Protein AF-0000000068982372 (afdb_homodimer)

Sequence (204 aa):
MATYFITRHIGALDWAGANGVHFDVHLPHLLDFDELRSGDVIIGTLPINIISQINDLGVRYIHLSLTIPPHLRGVELTAEQLDECQAALEEFHVKKLAKIINMATYFITRHIGALDWAGANGVHFDVHLPHLLDFDELRSGDVIIGTLPINIISQINDLGVRYIHLSLTIPPHLRGVELTAEQLDECQAALEEFHVKKLAKIIN

pLDDT: mean 92.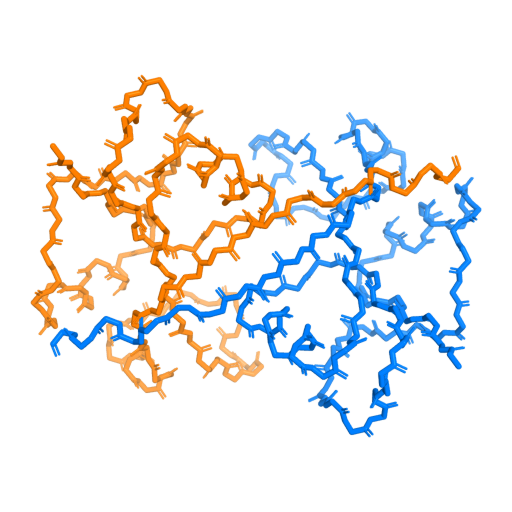23, std 9.59, range [39.78, 97.88]

Radius of gyration: 17.24 Å; Cα contacts (8 Å, |Δi|>4): 397; chains: 2; bounding box: 37×45×38 Å

Foldseek 3Di:
DFEEEAALAPQVVVLCVVVVNDGDYYHPDDPDCVPPAAPYEYEEDDDLVVLQVSVVRNYWYKYFDFQDDPVCPPHRDHSVVRVVRVTDIDTDHHHDDDPPDD/DFEEEAALAPQVVVLCVVVVNDGDYYHPDDPDCVPPAAPYEYEEDDDLVVLQVSVVRNYWYKYFDFQDDPVCPPHRDHSVVRVVRVTDIDTDHHHDDDPPDD

InterPro domains:
  IPR013443 CRISPR-associated protein Csx16 [PF09652] (4-95)
  IPR013443 CRISPR-associated protein Csx16 [TIGR02620] (4-96)

Organism: NCBI:txid743974

Solvent-accessible surface area (backbone atoms only — not comparable to full-atom values): 11462 Å² total; per-residue (Å²): 122,51,33,34,36,40,50,73,49,66,22,58,53,50,33,31,61,76,65,68,58,81,64,76,43,80,35,60,63,84,86,72,65,83,86,64,46,61,64,18,36,39,34,30,81,75,59,66,74,57,46,22,54,41,37,72,54,44,26,45,42,30,33,62,40,64,60,71,54,80,90,54,62,96,52,90,50,47,36,67,50,36,54,74,20,56,55,42,56,36,27,46,47,43,42,75,43,71,69,57,75,122,121,52,33,36,36,39,50,74,50,65,23,57,54,50,33,31,60,76,66,68,57,82,61,76,42,78,36,60,62,84,86,71,64,84,87,63,46,60,63,17,35,38,34,29,81,73,58,66,73,56,47,22,53,41,36,75,54,44,26,46,43,30,34,63,42,65,60,71,54,80,92,55,63,97,54,91,52,47,37,67,51,36,54,74,20,57,53,42,55,37,26,46,48,42,43,75,44,73,70,58,76,122

Structure (mmCIF, N/CA/C/O backbone):
data_AF-0000000068982372-model_v1
#
loop_
_entity.id
_entity.type
_entity.pdbx_description
1 polymer 'Putative CRISPR-associated VVA1548 family protein'
#
loop_
_atom_site.group_PDB
_atom_site.id
_atom_site.type_symbol
_atom_site.label_atom_id
_atom_site.label_alt_id
_atom_site.label_comp_id
_atom_site.label_asym_id
_atom_site.label_entity_id
_atom_site.label_seq_id
_atom_site.pdbx_PDB_ins_code
_atom_site.Cartn_x
_atom_site.Cartn_y
_atom_site.Cartn_z
_atom_site.occupancy
_atom_site.B_iso_or_equiv
_atom_site.auth_seq_id
_atom_site.auth_comp_id
_atom_site.auth_asym_id
_atom_site.auth_atom_id
_atom_site.pdbx_PDB_model_num
ATOM 1 N N . MET A 1 1 ? -2.426 -16.906 -18.922 1 92.25 1 MET A N 1
ATOM 2 C CA . MET A 1 1 ? -2.895 -16.125 -17.766 1 92.25 1 MET A CA 1
ATOM 3 C C . MET A 1 1 ? -2.711 -16.906 -16.469 1 92.25 1 MET A C 1
ATOM 5 O O . MET A 1 1 ? -3.094 -18.062 -16.391 1 92.25 1 MET A O 1
ATOM 9 N N . ALA A 1 2 ? -1.891 -16.391 -15.578 1 97.38 2 ALA A N 1
ATOM 10 C CA . ALA A 1 2 ? -1.613 -17.047 -14.305 1 97.38 2 ALA A CA 1
ATOM 11 C C . ALA A 1 2 ? -2.033 -16.156 -13.133 1 97.38 2 ALA A C 1
ATOM 13 O O . ALA A 1 2 ? -2.025 -14.93 -13.242 1 97.38 2 ALA A O 1
ATOM 14 N N . THR A 1 3 ? -2.49 -16.859 -12.086 1 97.75 3 THR A N 1
ATOM 15 C CA . THR A 1 3 ? -2.781 -16.172 -10.828 1 97.75 3 THR A CA 1
ATOM 16 C C . THR A 1 3 ? -1.715 -16.469 -9.781 1 97.75 3 THR A C 1
ATOM 18 O O . THR A 1 3 ? -1.447 -17.641 -9.484 1 97.75 3 THR A O 1
ATOM 21 N N . TYR A 1 4 ? -1.102 -15.477 -9.312 1 97.62 4 TYR A N 1
ATOM 22 C CA . TYR A 1 4 ? -0.092 -15.578 -8.258 1 97.62 4 TYR A CA 1
ATOM 23 C C . TYR A 1 4 ? -0.661 -15.148 -6.914 1 97.62 4 TYR A C 1
ATOM 25 O O . TYR A 1 4 ? -1.397 -14.164 -6.824 1 97.62 4 TYR A O 1
ATOM 33 N N . PHE A 1 5 ? -0.363 -15.945 -5.918 1 97.75 5 PHE A N 1
ATOM 34 C CA . PHE A 1 5 ? -0.647 -15.531 -4.547 1 97.75 5 PHE A CA 1
ATOM 35 C C . PHE A 1 5 ? 0.642 -15.211 -3.799 1 97.75 5 PHE A C 1
ATOM 37 O O . PHE A 1 5 ? 1.425 -16.109 -3.492 1 97.75 5 PHE A O 1
ATOM 44 N N . ILE A 1 6 ? 0.807 -13.93 -3.482 1 96.94 6 ILE A N 1
ATOM 45 C CA . ILE A 1 6 ? 2.035 -13.469 -2.848 1 96.94 6 ILE A CA 1
ATOM 46 C C . ILE A 1 6 ? 1.783 -13.203 -1.364 1 96.94 6 ILE A C 1
ATOM 48 O O . ILE A 1 6 ? 1.144 -12.219 -1.002 1 96.94 6 ILE A O 1
ATOM 52 N N . THR A 1 7 ? 2.273 -14.07 -0.534 1 95.81 7 THR A N 1
ATOM 53 C CA . THR A 1 7 ? 2.146 -13.891 0.907 1 95.81 7 THR A CA 1
ATOM 54 C C . THR A 1 7 ? 3.182 -14.727 1.652 1 95.81 7 THR A C 1
ATOM 56 O O . THR A 1 7 ? 3.492 -15.844 1.244 1 95.81 7 THR A O 1
ATOM 59 N N . ARG A 1 8 ? 3.746 -14.133 2.666 1 92.88 8 ARG A N 1
ATOM 60 C CA . ARG A 1 8 ? 4.629 -14.906 3.535 1 92.88 8 ARG A CA 1
ATOM 61 C C . ARG A 1 8 ? 3.877 -15.43 4.75 1 92.88 8 ARG A C 1
ATOM 63 O O . ARG A 1 8 ? 4.449 -16.141 5.578 1 92.88 8 ARG A O 1
ATOM 70 N N . HIS A 1 9 ? 2.584 -15.039 4.906 1 93.69 9 HIS A N 1
ATOM 71 C CA . HIS A 1 9 ? 1.799 -15.383 6.09 1 93.69 9 HIS A CA 1
ATOM 72 C C . HIS A 1 9 ? 1.025 -16.672 5.883 1 93.69 9 HIS A C 1
ATOM 74 O O . HIS A 1 9 ? 0.167 -16.766 5.004 1 93.69 9 HIS A O 1
ATOM 80 N N . ILE A 1 10 ? 1.254 -17.578 6.777 1 95.06 10 ILE A N 1
ATOM 81 C CA . ILE A 1 10 ? 0.604 -18.875 6.684 1 95.06 10 ILE A CA 1
ATOM 82 C C . ILE A 1 10 ? -0.903 -18.719 6.867 1 95.06 10 ILE A C 1
ATOM 84 O O . ILE A 1 10 ? -1.691 -19.422 6.23 1 95.06 10 ILE A O 1
ATOM 88 N N . GLY A 1 11 ? -1.318 -17.781 7.699 1 96.25 11 GLY A N 1
ATOM 89 C CA . GLY A 1 11 ? -2.734 -17.516 7.895 1 96.25 11 GLY A CA 1
ATOM 90 C C . GLY A 1 11 ? -3.447 -17.094 6.617 1 96.25 11 GLY A C 1
ATOM 91 O O . GLY A 1 11 ? -4.586 -17.5 6.383 1 96.25 11 GLY A O 1
ATOM 92 N N . ALA A 1 12 ? -2.801 -16.391 5.816 1 96.5 12 ALA A N 1
ATOM 93 C CA . ALA A 1 12 ? -3.377 -15.977 4.543 1 96.5 12 ALA A CA 1
ATOM 94 C C . ALA A 1 12 ? -3.543 -17.156 3.598 1 96.5 12 ALA A C 1
ATOM 96 O O . ALA A 1 12 ? -4.551 -17.266 2.895 1 96.5 12 ALA A O 1
ATOM 97 N N . LEU A 1 13 ? -2.586 -18.078 3.586 1 97.25 13 LEU A N 1
ATOM 98 C CA . LEU A 1 13 ? -2.678 -19.266 2.76 1 97.25 13 LEU A CA 1
ATOM 99 C C . LEU A 1 13 ? -3.824 -20.172 3.221 1 97.25 13 LEU A C 1
ATOM 101 O O . LEU A 1 13 ? -4.617 -20.641 2.402 1 97.25 13 LEU A O 1
ATOM 105 N N . ASP A 1 14 ? -3.852 -20.312 4.5 1 97.44 14 ASP A N 1
ATOM 106 C CA . ASP A 1 14 ? -4.926 -21.109 5.074 1 97.44 14 ASP A CA 1
ATOM 107 C C . ASP A 1 14 ? -6.293 -20.5 4.77 1 97.44 14 ASP A C 1
ATOM 109 O O . ASP A 1 14 ? -7.23 -21.219 4.41 1 97.44 14 ASP A O 1
ATOM 113 N N . TRP A 1 15 ? -6.391 -19.219 4.93 1 97.56 15 TRP A N 1
ATOM 114 C CA . TRP A 1 15 ? -7.629 -18.5 4.645 1 97.56 15 TRP A CA 1
ATOM 115 C C . TRP A 1 15 ? -8.039 -18.672 3.186 1 97.56 15 TRP A C 1
ATOM 117 O O . TRP A 1 15 ? -9.211 -18.922 2.889 1 97.56 15 TRP A O 1
ATOM 127 N N . ALA A 1 16 ? -7.117 -18.547 2.295 1 96.88 16 ALA A N 1
ATOM 128 C CA . ALA A 1 16 ? -7.387 -18.719 0.87 1 96.88 16 ALA A CA 1
ATOM 129 C C . ALA A 1 16 ? -7.949 -20.109 0.581 1 96.88 16 ALA A C 1
ATOM 131 O O . ALA A 1 16 ? -8.914 -20.25 -0.171 1 96.88 16 ALA A O 1
ATOM 132 N N . GLY A 1 17 ? -7.285 -21.109 1.182 1 96.12 17 GLY A N 1
ATOM 133 C CA . GLY A 1 17 ? -7.785 -22.453 1.022 1 96.12 17 GLY A CA 1
ATOM 134 C C . GLY A 1 17 ? -9.203 -22.641 1.532 1 96.12 17 GLY A C 1
ATOM 135 O O . GLY A 1 17 ? -10.055 -23.203 0.839 1 96.12 17 GLY A O 1
ATOM 136 N N . ALA A 1 18 ? -9.461 -22.094 2.645 1 95.62 18 ALA A N 1
ATOM 137 C CA . ALA A 1 18 ? -10.766 -22.234 3.291 1 95.62 18 ALA A CA 1
ATOM 138 C C . ALA A 1 18 ? -11.844 -21.484 2.508 1 95.62 18 ALA A C 1
ATOM 140 O O . ALA A 1 18 ? -13.023 -21.844 2.576 1 95.62 18 ALA A O 1
ATOM 141 N N . ASN A 1 19 ? -11.461 -20.5 1.744 1 95.19 19 ASN A N 1
ATOM 142 C CA . ASN A 1 19 ? -12.438 -19.656 1.059 1 95.19 19 ASN A CA 1
ATOM 143 C C . ASN A 1 19 ? -12.438 -19.906 -0.446 1 95.19 19 ASN A C 1
ATOM 145 O O . ASN A 1 19 ? -13.023 -19.141 -1.21 1 95.19 19 ASN A O 1
ATOM 149 N N . GLY A 1 20 ? -11.719 -20.953 -0.823 1 94.81 20 GLY A N 1
ATOM 150 C CA . GLY A 1 20 ? -11.766 -21.391 -2.213 1 94.81 20 GLY A CA 1
ATOM 151 C C . GLY A 1 20 ? -11.047 -20.438 -3.152 1 94.81 20 GLY A C 1
ATOM 152 O O . GLY A 1 20 ? -11.453 -20.281 -4.309 1 94.81 20 GLY A O 1
ATOM 153 N N . VAL A 1 21 ? -10.109 -19.734 -2.67 1 95.44 21 VAL A N 1
ATOM 154 C CA . VAL A 1 21 ? -9.312 -18.859 -3.521 1 95.44 21 VAL A CA 1
ATOM 155 C C . VAL A 1 21 ? -8.352 -19.703 -4.363 1 95.44 21 VAL A C 1
ATOM 157 O O . VAL A 1 21 ? -7.5 -20.406 -3.824 1 95.44 21 VAL A O 1
ATOM 160 N N . HIS A 1 22 ? -8.539 -19.609 -5.594 1 95.06 22 HIS A N 1
ATOM 161 C CA . HIS A 1 22 ? -7.695 -20.375 -6.5 1 95.06 22 HIS A CA 1
ATOM 162 C C . HIS A 1 22 ? -6.52 -19.547 -7 1 95.06 22 HIS A C 1
ATOM 164 O O . HIS A 1 22 ? -6.676 -18.359 -7.301 1 95.06 22 HIS A O 1
ATOM 170 N N . PHE A 1 23 ? -5.359 -20.156 -7.004 1 97.56 23 PHE A N 1
ATOM 171 C CA . PHE A 1 23 ? -4.164 -19.578 -7.605 1 97.56 23 PHE A CA 1
ATOM 172 C C . PHE A 1 23 ? -3.266 -20.656 -8.188 1 97.56 23 PHE A C 1
ATOM 174 O O . PHE A 1 23 ? -3.344 -21.828 -7.777 1 97.56 23 PHE A O 1
ATOM 181 N N . ASP A 1 24 ? -2.451 -20.266 -9.102 1 97.81 24 ASP A N 1
ATOM 182 C CA . ASP A 1 24 ? -1.571 -21.203 -9.789 1 97.81 24 ASP A CA 1
ATOM 183 C C . ASP A 1 24 ? -0.208 -21.281 -9.109 1 97.81 24 ASP A C 1
ATOM 185 O O . ASP A 1 24 ? 0.409 -22.344 -9.07 1 97.81 24 ASP A O 1
ATOM 189 N N . VAL A 1 25 ? 0.295 -20.188 -8.602 1 97.19 25 VAL A N 1
ATOM 190 C CA . VAL A 1 25 ? 1.647 -20.094 -8.062 1 97.19 25 VAL A CA 1
ATOM 191 C C . VAL A 1 25 ? 1.62 -19.344 -6.734 1 97.19 25 VAL A C 1
ATOM 193 O O . VAL A 1 25 ? 0.984 -18.297 -6.621 1 97.19 25 VAL A O 1
ATOM 196 N N . HIS A 1 26 ? 2.213 -19.859 -5.715 1 97.44 26 HIS A N 1
ATOM 197 C CA . HIS A 1 26 ? 2.436 -19.156 -4.449 1 97.44 26 HIS A CA 1
ATOM 198 C C . HIS A 1 26 ? 3.879 -18.688 -4.328 1 97.44 26 HIS A C 1
ATOM 200 O O . HIS A 1 26 ? 4.812 -19.453 -4.57 1 97.44 26 HIS A O 1
ATOM 206 N N . LEU A 1 27 ? 4.074 -17.438 -3.99 1 95.56 27 LEU A N 1
ATOM 207 C CA . LEU A 1 27 ? 5.375 -16.859 -3.672 1 95.56 27 LEU A CA 1
ATOM 208 C C . LEU A 1 27 ? 5.324 -16.109 -2.35 1 95.56 27 LEU A C 1
ATOM 210 O O . LEU A 1 27 ? 4.355 -15.391 -2.074 1 95.56 27 LEU A O 1
ATOM 214 N N . PRO A 1 28 ? 6.402 -16.203 -1.529 1 93.25 28 PRO A N 1
ATOM 215 C CA . PRO A 1 28 ? 6.434 -15.398 -0.307 1 93.25 28 PRO A CA 1
ATOM 216 C C . PRO A 1 28 ? 6.641 -13.914 -0.587 1 93.25 28 PRO A C 1
ATOM 218 O O . PRO A 1 28 ? 6.23 -13.07 0.211 1 93.25 28 PRO A O 1
ATOM 221 N N . HIS A 1 29 ? 7.348 -13.578 -1.61 1 91.06 29 HIS A N 1
ATOM 222 C CA . HIS A 1 29 ? 7.59 -12.203 -2.037 1 91.06 29 HIS A CA 1
ATOM 223 C C . HIS A 1 29 ? 7.742 -12.117 -3.553 1 91.06 29 HIS A C 1
ATOM 225 O O . HIS A 1 29 ? 8.086 -13.102 -4.203 1 91.06 29 HIS A O 1
ATOM 231 N N . LEU A 1 30 ? 7.34 -11.008 -4.09 1 88.62 30 LEU A N 1
ATOM 232 C CA . LEU A 1 30 ? 7.57 -10.75 -5.504 1 88.62 30 LEU A CA 1
ATOM 233 C C . LEU A 1 30 ? 9.016 -10.344 -5.758 1 88.62 30 LEU A C 1
ATOM 235 O O . LEU A 1 30 ? 9.477 -9.32 -5.254 1 88.62 30 LEU A O 1
ATOM 239 N N . LEU A 1 31 ? 9.766 -11.094 -6.379 1 80.81 31 LEU A N 1
ATOM 240 C CA . LEU A 1 31 ? 11.188 -10.859 -6.582 1 80.81 31 LEU A CA 1
ATOM 241 C C . LEU A 1 31 ? 11.422 -9.898 -7.746 1 80.81 31 LEU A C 1
ATOM 243 O O . LEU A 1 31 ? 12.289 -9.023 -7.676 1 80.81 31 LEU A O 1
ATOM 247 N N . ASP A 1 32 ? 10.828 -10.07 -8.789 1 88.94 32 ASP A N 1
ATOM 248 C CA . ASP A 1 32 ? 10.867 -9.242 -9.984 1 88.94 32 ASP A CA 1
ATOM 249 C C . ASP A 1 32 ? 9.602 -9.43 -10.82 1 88.94 32 ASP A C 1
ATOM 251 O O . ASP A 1 32 ? 8.656 -10.102 -10.391 1 88.94 32 ASP A O 1
ATOM 255 N N . PHE A 1 33 ? 9.578 -8.828 -11.938 1 92.06 33 PHE A N 1
ATOM 256 C CA . PHE A 1 33 ? 8.375 -8.852 -12.758 1 92.06 33 PHE A CA 1
ATOM 257 C C . PHE A 1 33 ? 8.578 -9.734 -13.984 1 92.06 33 PHE A C 1
ATOM 259 O O . PHE A 1 33 ? 7.727 -9.773 -14.875 1 92.06 33 PHE A O 1
ATOM 266 N N . ASP A 1 34 ? 9.648 -10.445 -14.039 1 92.81 34 ASP A N 1
ATOM 267 C CA . ASP A 1 34 ? 10.094 -11.062 -15.289 1 92.81 34 ASP A CA 1
ATOM 268 C C . ASP A 1 34 ? 9.094 -12.117 -15.766 1 92.81 34 ASP A C 1
ATOM 270 O O . ASP A 1 34 ? 8.898 -12.297 -16.969 1 92.81 34 ASP A O 1
ATOM 274 N N . GLU A 1 35 ? 8.477 -12.727 -14.859 1 92.31 35 GLU A N 1
ATOM 275 C CA . GLU A 1 35 ? 7.598 -13.836 -15.219 1 92.31 35 GLU A CA 1
ATOM 276 C C . GLU A 1 35 ? 6.164 -13.352 -15.43 1 92.31 35 GLU A C 1
ATOM 278 O O . GLU A 1 35 ? 5.309 -14.117 -15.883 1 92.31 35 GLU A O 1
ATOM 283 N N . LEU A 1 36 ? 5.895 -12.109 -15.148 1 96.62 36 LEU A N 1
ATOM 284 C CA . LEU A 1 36 ? 4.539 -11.586 -15.242 1 96.62 36 LEU A CA 1
ATOM 285 C C . LEU A 1 36 ? 4.207 -11.195 -16.672 1 96.62 36 LEU A C 1
ATOM 287 O O . LEU A 1 36 ? 5.07 -10.703 -17.406 1 96.62 36 LEU A O 1
ATOM 291 N N . ARG A 1 37 ? 2.984 -11.469 -17.062 1 96.06 37 ARG A N 1
ATOM 292 C CA . ARG A 1 37 ? 2.453 -11.117 -18.375 1 96.06 37 ARG A CA 1
ATOM 293 C C . ARG A 1 37 ? 1.121 -10.383 -18.25 1 96.06 37 ARG A C 1
ATOM 295 O O . ARG A 1 37 ? 0.401 -10.562 -17.266 1 96.06 37 ARG A O 1
ATOM 302 N N . SER A 1 38 ? 0.91 -9.594 -19.266 1 97.19 38 SER A N 1
ATOM 303 C CA . SER A 1 38 ? -0.397 -8.945 -19.312 1 97.19 38 SER A CA 1
ATOM 304 C C . SER A 1 38 ? -1.523 -9.961 -19.141 1 97.19 38 SER A C 1
ATOM 306 O O . SER A 1 38 ? -1.484 -11.047 -19.719 1 97.19 38 SER A O 1
ATOM 308 N N . GLY A 1 39 ? -2.445 -9.625 -18.312 1 96.88 39 GLY A N 1
ATOM 309 C CA . GLY A 1 39 ? -3.57 -10.516 -18.062 1 96.88 39 GLY A CA 1
ATOM 310 C C . GLY A 1 39 ? -3.404 -11.352 -16.812 1 96.88 39 GLY A C 1
ATOM 311 O O . GLY A 1 39 ? -4.375 -11.906 -16.297 1 96.88 39 GLY A O 1
ATOM 312 N N . ASP A 1 40 ? -2.143 -11.492 -16.328 1 97.81 40 ASP A N 1
ATOM 313 C CA . ASP A 1 40 ? -1.921 -12.188 -15.062 1 97.81 40 ASP A CA 1
ATOM 314 C C . ASP A 1 40 ? -2.611 -11.461 -13.914 1 97.81 40 ASP A C 1
ATOM 316 O O . ASP A 1 40 ? -2.998 -10.297 -14.047 1 97.81 40 ASP A O 1
ATOM 320 N N . VAL A 1 41 ? -2.836 -12.25 -12.844 1 97.31 41 VAL A N 1
ATOM 321 C CA . VAL A 1 41 ? -3.455 -11.711 -11.633 1 97.31 41 VAL A CA 1
ATOM 322 C C . VAL A 1 41 ? -2.525 -11.914 -10.438 1 97.31 41 VAL A C 1
ATOM 324 O O . VAL A 1 41 ? -1.941 -12.992 -10.281 1 97.31 41 VAL A O 1
ATOM 327 N N . ILE A 1 42 ? -2.355 -10.93 -9.695 1 97.38 42 ILE A N 1
ATOM 328 C CA . ILE A 1 42 ? -1.654 -11.039 -8.422 1 97.38 42 ILE A CA 1
ATOM 329 C C . ILE A 1 42 ? -2.631 -10.805 -7.273 1 97.38 42 ILE A C 1
ATOM 331 O O . ILE A 1 42 ? -3.344 -9.797 -7.254 1 97.38 42 ILE A O 1
ATOM 335 N N . ILE A 1 43 ? -2.668 -11.734 -6.352 1 96.75 43 ILE A N 1
ATOM 336 C CA . ILE A 1 43 ? -3.381 -11.617 -5.082 1 96.75 43 ILE A CA 1
ATOM 337 C C . ILE A 1 43 ? -2.381 -11.43 -3.945 1 96.75 43 ILE A C 1
ATOM 339 O O . ILE A 1 43 ? -1.393 -12.164 -3.854 1 96.75 43 ILE A O 1
ATOM 343 N N . GLY A 1 44 ? -2.65 -10.492 -3.066 1 94.81 44 GLY A N 1
ATOM 344 C CA . GLY A 1 44 ? -1.793 -10.32 -1.905 1 94.81 44 GLY A CA 1
ATOM 345 C C . GLY A 1 44 ? -1.825 -8.906 -1.346 1 94.81 44 GLY A C 1
ATOM 346 O O . GLY A 1 44 ? -2.84 -8.219 -1.45 1 94.81 44 GLY A O 1
ATOM 347 N N . THR A 1 45 ? -0.87 -8.539 -0.62 1 92.38 45 THR A N 1
ATOM 348 C CA . THR A 1 45 ? -0.678 -7.199 -0.064 1 92.38 45 THR A CA 1
ATOM 349 C C . THR A 1 45 ? 0.684 -6.641 -0.465 1 92.38 45 THR A C 1
ATOM 351 O O . THR A 1 45 ? 1.705 -6.992 0.127 1 92.38 45 THR A O 1
ATOM 354 N N . LEU A 1 46 ? 0.725 -5.84 -1.483 1 92 46 LEU A N 1
ATOM 355 C CA . LEU A 1 46 ? 1.955 -5.273 -2.027 1 92 46 LEU A CA 1
ATOM 356 C C . LEU A 1 46 ? 1.997 -3.764 -1.821 1 92 46 LEU A C 1
ATOM 358 O O . LEU A 1 46 ? 0.954 -3.125 -1.656 1 92 46 LEU A O 1
ATOM 362 N N . PRO A 1 47 ? 3.193 -3.164 -1.791 1 90.12 47 PRO A N 1
ATOM 363 C CA . PRO A 1 47 ? 3.295 -1.704 -1.753 1 90.12 47 PRO A CA 1
ATOM 364 C C . PRO A 1 47 ? 2.723 -1.04 -3.004 1 90.12 47 PRO A C 1
ATOM 366 O O . PRO A 1 47 ? 2.836 -1.588 -4.105 1 90.12 47 PRO A O 1
ATOM 369 N N . ILE A 1 48 ? 2.211 0.092 -2.879 1 95 48 ILE A N 1
ATOM 370 C CA . ILE A 1 48 ? 1.468 0.769 -3.936 1 95 48 ILE A CA 1
ATOM 371 C C . ILE A 1 48 ? 2.385 1.023 -5.129 1 95 48 ILE A C 1
ATOM 373 O O . ILE A 1 48 ? 1.938 1.008 -6.277 1 95 48 ILE A O 1
ATOM 377 N N . ASN A 1 49 ? 3.711 1.28 -4.891 1 91.06 49 ASN A N 1
ATOM 378 C CA . ASN A 1 49 ? 4.613 1.555 -6.004 1 91.06 49 ASN A CA 1
ATOM 379 C C . ASN A 1 49 ? 4.852 0.309 -6.852 1 91.06 49 ASN A C 1
ATOM 381 O O . ASN A 1 49 ? 5.055 0.409 -8.062 1 91.06 49 ASN A O 1
ATOM 385 N N . ILE A 1 50 ? 4.805 -0.824 -6.258 1 91.88 50 ILE A N 1
ATOM 386 C CA . ILE A 1 50 ? 4.922 -2.08 -6.988 1 91.88 50 ILE A CA 1
ATOM 387 C C . ILE A 1 50 ? 3.621 -2.361 -7.738 1 91.88 50 ILE A C 1
ATOM 389 O O . ILE A 1 50 ? 3.645 -2.77 -8.906 1 91.88 50 ILE A O 1
ATOM 393 N N . ILE A 1 51 ? 2.504 -2.096 -7.074 1 96 51 ILE A N 1
ATOM 394 C CA . ILE A 1 51 ? 1.202 -2.309 -7.695 1 96 51 ILE A CA 1
ATOM 395 C C . ILE A 1 51 ? 1.094 -1.468 -8.961 1 96 51 ILE A C 1
ATOM 397 O O . ILE A 1 51 ? 0.625 -1.951 -10 1 96 51 ILE A O 1
ATOM 401 N N . SER A 1 52 ? 1.524 -0.243 -8.852 1 96.31 52 SER A N 1
ATOM 402 C CA . SER A 1 52 ? 1.488 0.632 -10.023 1 96.31 52 SER A CA 1
ATOM 403 C C . SER A 1 52 ? 2.297 0.049 -11.172 1 96.31 52 SER A C 1
ATOM 405 O O . SER A 1 52 ? 1.855 0.079 -12.328 1 96.31 52 SER A O 1
ATOM 407 N N . GLN A 1 53 ? 3.443 -0.498 -10.891 1 94.31 53 GLN A N 1
ATOM 408 C CA . GLN A 1 53 ? 4.309 -1.075 -11.914 1 94.31 53 GLN A CA 1
ATOM 409 C C . GLN A 1 53 ? 3.658 -2.297 -12.555 1 94.31 53 GLN A C 1
ATOM 411 O O . GLN A 1 53 ? 3.691 -2.453 -13.781 1 94.31 53 GLN A O 1
ATOM 416 N N . ILE A 1 54 ? 3.057 -3.141 -11.727 1 96.31 54 ILE A N 1
ATOM 417 C CA . ILE A 1 54 ? 2.473 -4.344 -12.312 1 96.31 54 ILE A CA 1
ATOM 418 C C . ILE A 1 54 ? 1.213 -3.977 -13.094 1 96.31 54 ILE A C 1
ATOM 420 O O . ILE A 1 54 ? 0.896 -4.609 -14.102 1 96.31 54 ILE A O 1
ATOM 424 N N . ASN A 1 55 ? 0.469 -2.967 -12.602 1 97.75 55 ASN A N 1
ATOM 425 C CA . ASN A 1 55 ? -0.663 -2.49 -13.391 1 97.75 55 ASN A CA 1
ATOM 426 C C . ASN A 1 55 ? -0.216 -1.969 -14.758 1 97.75 55 ASN A C 1
ATOM 428 O O . ASN A 1 55 ? -0.888 -2.195 -15.766 1 97.75 55 ASN A O 1
ATOM 432 N N . ASP A 1 56 ? 0.893 -1.328 -14.805 1 96.06 56 ASP A N 1
ATOM 433 C CA . ASP A 1 56 ? 1.431 -0.803 -16.062 1 96.06 56 ASP A CA 1
ATOM 434 C C . ASP A 1 56 ? 1.738 -1.932 -17.031 1 96.06 56 ASP A C 1
ATOM 436 O O . ASP A 1 56 ? 1.708 -1.729 -18.25 1 96.06 56 ASP A O 1
ATOM 440 N N . LEU A 1 57 ? 2.027 -3.113 -16.531 1 96.31 57 LEU A N 1
ATOM 441 C CA . LEU A 1 57 ? 2.332 -4.281 -17.359 1 96.31 57 LEU A CA 1
ATOM 442 C C . LEU A 1 57 ? 1.052 -4.973 -17.812 1 96.31 57 LEU A C 1
ATOM 444 O O . LEU A 1 57 ? 1.104 -5.949 -18.562 1 96.31 57 LEU A O 1
ATOM 448 N N . GLY A 1 58 ? -0.071 -4.512 -17.344 1 97.19 58 GLY A N 1
ATOM 449 C CA . GLY A 1 58 ? -1.342 -5.137 -17.672 1 97.19 58 GLY A CA 1
ATOM 450 C C . GLY A 1 58 ? -1.724 -6.258 -16.719 1 97.19 58 GLY A C 1
ATOM 451 O O . GLY A 1 58 ? -2.619 -7.051 -17.016 1 97.19 58 GLY A O 1
ATOM 452 N N . VAL A 1 59 ? -1.002 -6.348 -15.609 1 97.38 59 VAL A N 1
ATOM 453 C CA . VAL A 1 59 ? -1.287 -7.348 -14.586 1 97.38 59 VAL A CA 1
ATOM 454 C C . VAL A 1 59 ? -2.34 -6.809 -13.617 1 97.38 59 VAL A C 1
ATOM 456 O O . VAL A 1 59 ? -2.285 -5.645 -13.211 1 97.38 59 VAL A O 1
ATOM 459 N N . ARG A 1 60 ? -3.312 -7.582 -13.273 1 96.88 60 ARG A N 1
ATOM 460 C CA . ARG A 1 60 ? -4.359 -7.207 -12.328 1 96.88 60 ARG A CA 1
ATOM 461 C C . ARG A 1 60 ? -3.9 -7.426 -10.891 1 96.88 60 ARG A C 1
ATOM 463 O O . ARG A 1 60 ? -3.176 -8.383 -10.602 1 96.88 60 ARG A O 1
ATOM 470 N N . TYR A 1 61 ? -4.355 -6.578 -10.047 1 97.06 61 TYR A N 1
ATOM 471 C CA . TYR A 1 61 ? -3.99 -6.668 -8.641 1 97.06 61 TYR A CA 1
ATOM 472 C C . TYR A 1 61 ? -5.227 -6.793 -7.762 1 97.06 61 TYR A C 1
ATOM 474 O O . TYR A 1 61 ? -6.121 -5.941 -7.812 1 97.06 61 TYR A O 1
ATOM 482 N N . ILE A 1 62 ? -5.227 -7.852 -7.027 1 96.75 62 ILE A N 1
ATOM 483 C CA . ILE A 1 62 ? -6.27 -8.117 -6.047 1 96.75 62 ILE A CA 1
ATOM 484 C C . ILE A 1 62 ? -5.676 -8.078 -4.637 1 96.75 62 ILE A C 1
ATOM 486 O O . ILE A 1 62 ? -4.797 -8.875 -4.301 1 96.75 62 ILE A O 1
ATOM 490 N N . HIS A 1 63 ? -6.215 -7.176 -3.869 1 96.44 63 HIS A N 1
ATOM 491 C CA . HIS A 1 63 ? -5.73 -6.93 -2.516 1 96.44 63 HIS A CA 1
ATOM 492 C C . HIS A 1 63 ? -6.484 -7.785 -1.499 1 96.44 63 HIS A C 1
ATOM 494 O O . HIS A 1 63 ? -7.711 -7.902 -1.568 1 96.44 63 HIS A O 1
ATOM 500 N N . LEU A 1 64 ? -5.766 -8.453 -0.603 1 95 64 LEU A N 1
ATOM 501 C CA . LEU A 1 64 ? -6.383 -9.016 0.594 1 95 64 LEU A CA 1
ATOM 502 C C . LEU A 1 64 ? -6.609 -7.93 1.646 1 95 64 LEU A C 1
ATOM 504 O O . LEU A 1 64 ? -5.691 -7.578 2.387 1 95 64 LEU A O 1
ATOM 508 N N . SER A 1 65 ? -7.828 -7.465 1.745 1 92.94 65 SER A N 1
ATOM 509 C CA . SER A 1 65 ? -8.188 -6.375 2.65 1 92.94 65 SER A CA 1
ATOM 510 C C . SER A 1 65 ? -8.594 -6.91 4.02 1 92.94 65 SER A C 1
ATOM 512 O O . SER A 1 65 ? -9.273 -7.934 4.117 1 92.94 65 SER A O 1
ATOM 514 N N . LEU A 1 66 ? -8.188 -6.203 4.98 1 91.81 66 LEU A N 1
ATOM 515 C CA . LEU A 1 66 ? -8.508 -6.539 6.359 1 91.81 66 LEU A CA 1
ATOM 516 C C . LEU A 1 66 ? -8.906 -5.293 7.145 1 91.81 66 LEU A C 1
ATOM 518 O O . LEU A 1 66 ? -8.398 -4.199 6.879 1 91.81 66 LEU A O 1
ATOM 522 N N . THR A 1 67 ? -9.82 -5.391 8.023 1 89.88 67 THR A N 1
ATOM 523 C CA . THR A 1 67 ? -10.102 -4.398 9.062 1 89.88 67 THR A CA 1
ATOM 524 C C . THR A 1 67 ? -9.469 -4.812 10.391 1 89.88 67 THR A C 1
ATOM 526 O O . THR A 1 67 ? -10.117 -5.469 11.211 1 89.88 67 THR A O 1
ATOM 529 N N . ILE A 1 68 ? -8.234 -4.461 10.516 1 87.06 68 ILE A N 1
ATOM 530 C CA . ILE A 1 68 ? -7.469 -4.949 11.656 1 87.06 68 ILE A CA 1
ATOM 531 C C . ILE A 1 68 ? -7.531 -3.936 12.797 1 87.06 68 ILE A C 1
ATOM 533 O O . ILE A 1 68 ? -7.133 -2.781 12.633 1 87.06 68 ILE A O 1
ATOM 537 N N . PRO A 1 69 ? -8 -4.359 13.898 1 86.94 69 PRO A N 1
ATOM 538 C CA . PRO A 1 69 ? -7.957 -3.441 15.039 1 86.94 69 PRO A CA 1
ATOM 539 C C . PRO A 1 69 ? -6.531 -3.141 15.5 1 86.94 69 PRO A C 1
ATOM 541 O O . PRO A 1 69 ? -5.617 -3.93 15.25 1 86.94 69 PRO A O 1
ATOM 544 N N . PRO A 1 70 ? -6.289 -2.012 16.156 1 81.88 70 PRO A N 1
ATOM 545 C CA . PRO A 1 70 ? -4.945 -1.559 16.531 1 81.88 70 PRO A CA 1
ATOM 546 C C . PRO A 1 70 ? -4.168 -2.609 17.312 1 81.88 70 PRO A C 1
ATOM 548 O O . PRO A 1 70 ? -2.967 -2.783 17.109 1 81.88 70 PRO A O 1
ATOM 551 N N . HIS A 1 71 ? -4.84 -3.385 18.172 1 84.5 71 HIS A N 1
ATOM 552 C CA . HIS A 1 71 ? -4.145 -4.301 19.062 1 84.5 71 HIS A CA 1
ATOM 553 C C . HIS A 1 71 ? -3.688 -5.555 18.328 1 84.5 71 HIS A C 1
ATOM 555 O O . HIS A 1 71 ? -2.875 -6.324 18.844 1 84.5 71 HIS A O 1
ATOM 561 N N . LEU A 1 72 ? -4.086 -5.797 17.078 1 85.69 72 LEU A N 1
ATOM 562 C CA . LEU A 1 72 ? -3.707 -6.973 16.312 1 85.69 72 LEU A CA 1
ATOM 563 C C . LEU A 1 72 ? -2.721 -6.598 15.203 1 85.69 72 LEU A C 1
ATOM 565 O O . LEU A 1 72 ? -2.289 -7.457 14.43 1 85.69 72 LEU A O 1
ATOM 569 N N . ARG A 1 73 ? -2.393 -5.277 15.078 1 77.38 73 ARG A N 1
ATOM 570 C CA . ARG A 1 73 ? -1.452 -4.871 14.039 1 77.38 73 ARG A CA 1
ATOM 571 C C . ARG A 1 73 ? -0.055 -5.418 14.32 1 77.38 73 ARG A C 1
ATOM 573 O O . ARG A 1 73 ? 0.38 -5.457 15.469 1 77.38 73 ARG A O 1
ATOM 580 N N . GLY A 1 74 ? 0.625 -5.973 13.305 1 76.19 74 GLY A N 1
ATOM 581 C CA . GLY A 1 74 ? 1.97 -6.512 13.43 1 76.19 74 GLY A CA 1
ATOM 582 C C . GLY A 1 74 ? 1.992 -7.957 13.891 1 76.19 74 GLY A C 1
ATOM 583 O O . GLY A 1 74 ? 3.062 -8.547 14.047 1 76.19 74 GLY A O 1
ATOM 584 N N . VAL A 1 75 ? 0.841 -8.508 14.18 1 83.88 75 VAL A N 1
ATOM 585 C CA . VAL A 1 75 ? 0.719 -9.875 14.664 1 83.88 75 VAL A CA 1
ATOM 586 C C . VAL A 1 75 ? 0.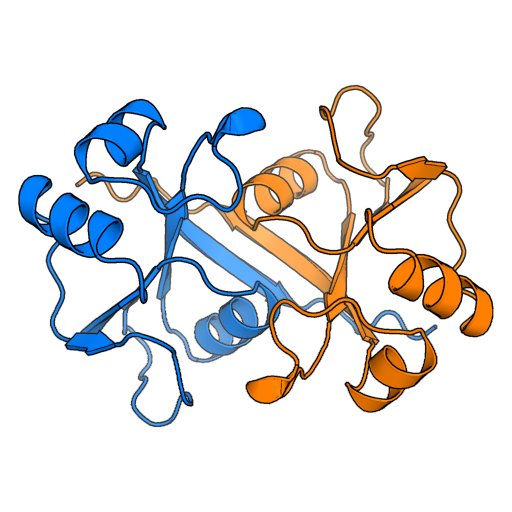344 -10.805 13.508 1 83.88 75 VAL A C 1
ATOM 588 O O . VAL A 1 75 ? -0.441 -10.43 12.633 1 83.88 75 VAL A O 1
ATOM 591 N N . GLU A 1 76 ? 0.967 -11.938 13.602 1 91.44 76 GLU A N 1
ATOM 592 C CA . GLU A 1 76 ? 0.543 -12.953 12.648 1 91.44 76 GLU A CA 1
ATOM 593 C C . GLU A 1 76 ? -0.857 -13.469 12.969 1 91.44 76 GLU A C 1
ATOM 595 O O . GLU A 1 76 ? -1.103 -13.961 14.07 1 91.44 76 GLU A O 1
ATOM 600 N N . LEU A 1 77 ? -1.727 -13.477 12.031 1 95.31 77 LEU A N 1
ATOM 601 C CA . LEU A 1 77 ? -3.121 -13.852 12.227 1 95.31 77 LEU A CA 1
ATOM 602 C C . LEU A 1 77 ? -3.389 -15.25 11.672 1 95.31 77 LEU A C 1
ATOM 604 O O . LEU A 1 77 ? -2.801 -15.641 10.656 1 95.31 77 LEU A O 1
ATOM 608 N N . THR A 1 78 ? -4.289 -15.938 12.344 1 95.62 78 THR A N 1
ATOM 609 C CA . THR A 1 78 ? -4.789 -17.203 11.812 1 95.62 78 THR A CA 1
ATOM 610 C C . THR A 1 78 ? -5.879 -16.953 10.773 1 95.62 78 THR A C 1
ATOM 612 O O . THR A 1 78 ? -6.375 -15.836 10.633 1 95.62 78 THR A O 1
ATOM 615 N N . ALA A 1 79 ? -6.266 -18.016 10.055 1 96.62 79 ALA A N 1
ATOM 616 C CA . ALA A 1 79 ? -7.352 -17.922 9.086 1 96.62 79 ALA A CA 1
ATOM 617 C C . ALA A 1 79 ? -8.633 -17.438 9.75 1 96.62 79 ALA A C 1
ATOM 619 O O . ALA A 1 79 ? -9.359 -16.609 9.18 1 96.62 79 ALA A O 1
ATOM 620 N N . GLU A 1 80 ? -8.875 -17.922 10.898 1 95.94 80 GLU A N 1
ATOM 621 C CA . GLU A 1 80 ? -10.07 -17.531 11.641 1 95.94 80 GLU A CA 1
ATOM 622 C C . GLU A 1 80 ? -10.016 -16.047 12.031 1 95.94 80 GLU A C 1
ATOM 624 O O . GLU A 1 80 ? -11.023 -15.344 11.945 1 95.94 80 GLU A O 1
ATOM 629 N N . GLN A 1 81 ? -8.852 -15.648 12.445 1 95.81 81 GLN A N 1
ATOM 630 C CA . GLN A 1 81 ? -8.688 -14.25 12.82 1 95.81 81 GLN A CA 1
ATOM 631 C C . GLN A 1 81 ? -8.812 -13.336 11.602 1 95.81 81 GLN A C 1
ATOM 633 O O . GLN A 1 81 ? -9.32 -12.219 11.711 1 95.81 81 GLN A O 1
ATOM 638 N N . LEU A 1 82 ? -8.344 -13.828 10.461 1 96.06 82 LEU A N 1
ATOM 639 C CA . LEU A 1 82 ? -8.531 -13.062 9.234 1 96.06 82 LEU A CA 1
ATOM 640 C C . LEU A 1 82 ? -10.016 -12.852 8.953 1 96.06 82 LEU A C 1
ATOM 642 O O . LEU A 1 82 ? -10.438 -11.75 8.586 1 96.06 82 LEU A O 1
ATOM 646 N N . ASP A 1 83 ? -10.797 -13.852 9.172 1 95.12 83 ASP A N 1
ATOM 647 C CA . ASP A 1 83 ? -12.242 -13.734 9 1 95.12 83 ASP A CA 1
ATOM 648 C C . ASP A 1 83 ? -12.836 -12.719 9.969 1 95.12 83 ASP A C 1
ATOM 650 O O . ASP A 1 83 ? -13.68 -11.906 9.586 1 95.12 83 ASP A O 1
ATOM 654 N N . GLU A 1 84 ? -12.312 -12.812 11.156 1 94.81 84 GLU A N 1
ATOM 655 C CA . GLU A 1 84 ? -12.773 -11.859 12.164 1 94.81 84 GLU A CA 1
ATOM 656 C C . GLU A 1 84 ? -12.445 -10.422 11.766 1 94.81 84 GLU A C 1
ATOM 658 O O . GLU A 1 84 ? -13.172 -9.492 12.109 1 94.81 84 GLU A O 1
ATOM 663 N N . CYS A 1 85 ? -11.344 -10.352 11.055 1 94.94 85 CYS A N 1
ATOM 664 C CA . CYS A 1 85 ? -10.922 -9.039 10.594 1 94.94 85 CYS A CA 1
ATOM 665 C C . CYS A 1 85 ? -11.547 -8.703 9.25 1 94.94 85 CYS A C 1
ATOM 667 O O . CYS A 1 85 ? -11.078 -7.809 8.539 1 94.94 85 CYS A O 1
ATOM 669 N N . GLN A 1 86 ? -12.547 -9.461 8.812 1 94.56 86 GLN A N 1
ATOM 670 C CA . GLN A 1 86 ? -13.336 -9.219 7.609 1 94.56 86 GLN A CA 1
ATOM 671 C C . GLN A 1 86 ? -12.461 -9.273 6.355 1 94.56 86 GLN A C 1
ATOM 673 O O . GLN A 1 86 ? -12.578 -8.414 5.477 1 94.56 86 GLN A O 1
ATOM 678 N N . ALA A 1 87 ? -11.664 -10.266 6.297 1 93.88 87 ALA A N 1
ATOM 679 C CA . ALA A 1 87 ? -10.812 -10.453 5.125 1 93.88 87 ALA A CA 1
ATOM 680 C C . ALA A 1 87 ? -11.641 -10.508 3.848 1 93.88 87 ALA A C 1
ATOM 682 O O . ALA A 1 87 ? -12.68 -11.18 3.801 1 93.88 87 ALA A O 1
ATOM 683 N N . ALA A 1 88 ? -11.258 -9.797 2.863 1 93.31 88 ALA A N 1
ATOM 684 C CA . ALA A 1 88 ? -11.914 -9.766 1.561 1 93.31 88 ALA A CA 1
ATOM 685 C C . ALA A 1 88 ? -10.906 -9.531 0.441 1 93.31 88 ALA A C 1
ATOM 687 O O . ALA A 1 88 ? -9.875 -8.891 0.653 1 93.31 88 ALA A O 1
ATOM 688 N N . LEU A 1 89 ? -11.203 -10.055 -0.721 1 94.94 89 LEU A N 1
ATOM 689 C CA . LEU A 1 89 ? -10.406 -9.797 -1.916 1 94.94 89 LEU A CA 1
ATOM 690 C C . LEU A 1 89 ? -11.016 -8.68 -2.75 1 94.94 89 LEU A C 1
ATOM 692 O O . LEU A 1 89 ? -12.172 -8.766 -3.16 1 94.94 89 LEU A O 1
ATOM 696 N N . GLU A 1 90 ? -10.25 -7.641 -2.928 1 95.81 90 GLU A 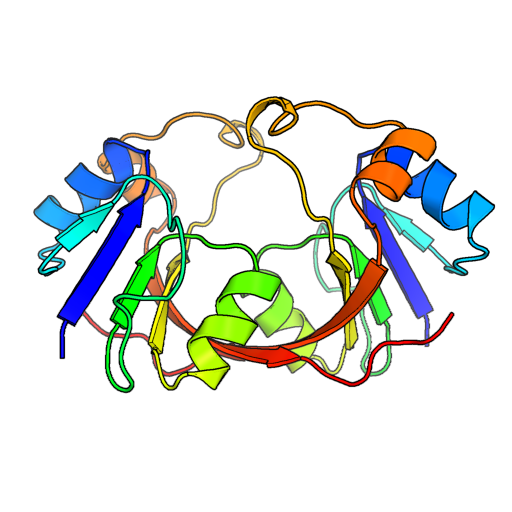N 1
ATOM 697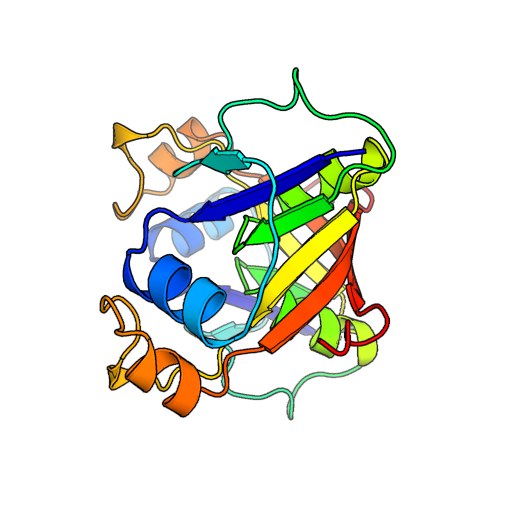 C CA . GLU A 1 90 ? -10.727 -6.461 -3.648 1 95.81 90 GLU A CA 1
ATOM 698 C C . GLU A 1 90 ? -9.734 -6.043 -4.734 1 95.81 90 GLU A C 1
ATOM 700 O O . GLU A 1 90 ? -8.523 -5.98 -4.488 1 95.81 90 GLU A O 1
ATOM 705 N N . GLU A 1 91 ? -10.242 -5.766 -5.852 1 96.81 91 GLU A N 1
ATOM 706 C CA . GLU A 1 91 ? -9.375 -5.383 -6.961 1 96.81 91 GLU A CA 1
ATOM 707 C C . GLU A 1 91 ? -9.172 -3.873 -7.008 1 96.81 91 GLU A C 1
ATOM 709 O O . GLU A 1 91 ? -10.125 -3.107 -6.891 1 96.81 91 GLU A O 1
ATOM 714 N N . PHE A 1 92 ? -7.965 -3.484 -7.168 1 97.5 92 PHE A N 1
ATOM 715 C CA . PHE A 1 92 ? -7.605 -2.076 -7.297 1 97.5 92 PHE A CA 1
ATOM 716 C C . PHE A 1 92 ? -6.75 -1.848 -8.539 1 97.5 92 PHE A C 1
ATOM 718 O O . PHE A 1 92 ? -6.074 -2.766 -9.008 1 97.5 92 PHE A O 1
ATOM 725 N N . HIS A 1 93 ? -6.824 -0.697 -9.039 1 97.44 93 HIS A N 1
ATOM 726 C CA . HIS A 1 93 ? -5.922 -0.185 -10.062 1 97.44 93 HIS A CA 1
ATOM 727 C C . HIS A 1 93 ? -5.191 1.063 -9.586 1 97.44 93 HIS A C 1
ATOM 729 O O . HIS A 1 93 ? -5.801 1.955 -8.992 1 97.44 93 HIS A O 1
ATOM 735 N N . VAL A 1 94 ? -3.922 1.058 -9.812 1 97.75 94 VAL A N 1
ATOM 736 C CA . VAL A 1 94 ? -3.072 2.148 -9.344 1 97.75 94 VAL A CA 1
ATOM 737 C C . VAL A 1 94 ? -2.385 2.814 -10.531 1 97.75 94 VAL A C 1
ATOM 739 O O . VAL A 1 94 ? -1.839 2.133 -11.406 1 97.75 94 VAL A O 1
ATOM 742 N N . LYS A 1 95 ? -2.369 4.117 -10.523 1 96.31 95 LYS A N 1
ATOM 743 C CA . LYS A 1 95 ? -1.648 4.906 -11.516 1 96.31 95 LYS A CA 1
ATOM 744 C C . LYS A 1 95 ? -0.7 5.898 -10.852 1 96.31 95 LYS A C 1
ATOM 746 O O . LYS A 1 95 ? -1.105 6.652 -9.961 1 96.31 95 LYS A O 1
ATOM 751 N N . LYS A 1 96 ? 0.544 5.816 -11.148 1 95.5 96 LYS A N 1
ATOM 752 C CA . LYS A 1 96 ? 1.478 6.863 -10.742 1 95.5 96 LYS A CA 1
ATOM 753 C C . LYS A 1 96 ? 1.206 8.156 -11.508 1 95.5 96 LYS A C 1
ATOM 755 O O . LYS A 1 96 ? 1.095 8.156 -12.734 1 95.5 96 LYS A O 1
ATOM 760 N N . LEU A 1 97 ? 1.122 9.086 -10.648 1 93.75 97 LEU A N 1
ATOM 761 C CA . LEU A 1 97 ? 0.933 10.383 -11.281 1 93.75 97 LEU A CA 1
ATOM 762 C C . LEU A 1 97 ? 2.246 11.156 -11.344 1 93.75 97 LEU A C 1
ATOM 764 O O . LEU A 1 97 ? 3.256 10.719 -10.789 1 93.75 97 LEU A O 1
ATOM 768 N N . ALA A 1 98 ? 2.441 12.281 -11.922 1 71.25 98 ALA A N 1
ATOM 769 C CA . ALA A 1 98 ? 3.693 13 -12.141 1 71.25 98 ALA A CA 1
ATOM 770 C C . ALA A 1 98 ? 4.484 13.125 -10.836 1 71.25 98 ALA A C 1
ATOM 772 O O . ALA A 1 98 ? 3.906 13.109 -9.75 1 71.25 98 ALA A O 1
ATOM 773 N N . LYS A 1 99 ? 5.859 12.703 -10.891 1 63.34 99 LYS A N 1
ATOM 774 C CA . LYS A 1 99 ? 6.754 12.969 -9.766 1 63.34 99 LYS A CA 1
ATOM 775 C C . LYS A 1 99 ? 6.625 14.414 -9.289 1 63.34 99 LYS A C 1
ATOM 777 O O . LYS A 1 99 ? 6.594 15.336 -10.102 1 63.34 99 LYS A O 1
ATOM 782 N N . ILE A 1 100 ? 6.105 14.477 -7.984 1 58.56 100 ILE A N 1
ATOM 783 C CA . ILE A 1 100 ? 6.074 15.844 -7.469 1 58.56 100 ILE A CA 1
ATOM 784 C C . ILE A 1 100 ? 7.496 16.328 -7.207 1 58.56 100 ILE A C 1
ATOM 786 O O . ILE A 1 100 ? 8.312 15.609 -6.625 1 58.56 100 ILE A O 1
ATOM 790 N N . ILE A 1 101 ? 8.172 16.922 -8.219 1 46.88 101 ILE A N 1
ATOM 791 C CA . ILE A 1 101 ? 9.477 17.547 -8.039 1 46.88 101 ILE A CA 1
ATOM 792 C C . ILE A 1 101 ? 9.469 18.422 -6.789 1 46.88 101 ILE A C 1
ATOM 794 O O . ILE A 1 101 ? 8.617 19.312 -6.648 1 46.88 101 ILE A O 1
ATOM 798 N N . ASN A 1 102 ? 9.812 17.859 -5.641 1 39.78 102 ASN A N 1
ATOM 799 C CA . ASN A 1 102 ? 10.258 18.984 -4.82 1 39.78 102 ASN A CA 1
ATOM 800 C C . ASN A 1 102 ? 11.438 19.719 -5.453 1 39.78 102 ASN A C 1
ATOM 802 O O . ASN A 1 102 ? 12.266 19.094 -6.125 1 39.78 102 ASN A O 1
ATOM 806 N N . MET B 1 1 ? -7.391 24.078 1.492 1 92.12 1 MET B N 1
ATOM 807 C CA . MET B 1 1 ? -6.516 22.984 1.067 1 92.12 1 MET B CA 1
ATOM 808 C C . MET B 1 1 ? -5.383 22.781 2.068 1 92.12 1 MET B C 1
ATOM 810 O O . MET B 1 1 ? -4.719 23.734 2.471 1 92.12 1 MET B O 1
ATOM 814 N N . ALA B 1 2 ? -5.324 21.609 2.684 1 97.31 2 ALA B N 1
ATOM 815 C CA . ALA B 1 2 ? -4.309 21.281 3.68 1 97.31 2 ALA B CA 1
ATOM 816 C C . ALA B 1 2 ? -3.475 20.078 3.246 1 97.31 2 ALA B C 1
ATOM 818 O O . ALA B 1 2 ? -3.963 19.219 2.523 1 97.31 2 ALA B O 1
ATOM 819 N N . THR B 1 3 ? -2.209 20.156 3.643 1 97.69 3 THR B N 1
ATOM 820 C CA . THR B 1 3 ? -1.326 19.016 3.443 1 97.69 3 THR B CA 1
ATOM 821 C C . THR B 1 3 ? -1.052 18.312 4.766 1 97.69 3 THR B C 1
ATOM 823 O O . THR B 1 3 ? -0.605 18.938 5.73 1 97.69 3 THR B O 1
ATOM 826 N N . TYR B 1 4 ? -1.364 17.078 4.824 1 97.62 4 TYR B N 1
ATOM 827 C CA . TYR B 1 4 ? -1.123 16.234 5.988 1 97.62 4 TYR B CA 1
ATOM 828 C C . TYR B 1 4 ? 0.078 15.328 5.762 1 97.62 4 TYR B C 1
ATOM 830 O O . TYR B 1 4 ? 0.245 14.773 4.676 1 97.62 4 TYR B O 1
ATOM 838 N N . PHE B 1 5 ? 0.9 15.258 6.762 1 97.75 5 PHE B N 1
ATOM 839 C CA . PHE B 1 5 ? 1.961 14.258 6.762 1 97.75 5 PHE B CA 1
ATOM 840 C C . PHE B 1 5 ? 1.684 13.18 7.801 1 97.75 5 PHE B C 1
ATOM 842 O O . PHE B 1 5 ? 1.763 13.43 9 1 97.75 5 PHE B O 1
ATOM 849 N N . ILE B 1 6 ? 1.415 11.977 7.297 1 96.94 6 ILE B N 1
ATOM 850 C CA . ILE B 1 6 ? 1.041 10.867 8.164 1 96.94 6 ILE B CA 1
ATOM 851 C C . ILE B 1 6 ? 2.221 9.906 8.32 1 96.94 6 ILE B C 1
ATOM 853 O O . ILE B 1 6 ? 2.545 9.164 7.391 1 96.94 6 ILE B O 1
ATOM 857 N N . THR B 1 7 ? 2.836 9.945 9.453 1 95.88 7 THR B N 1
ATOM 858 C CA . THR B 1 7 ? 3.936 9.023 9.727 1 95.88 7 THR B CA 1
ATOM 859 C C . THR B 1 7 ? 4.18 8.898 11.227 1 95.88 7 THR B C 1
ATOM 861 O O . THR B 1 7 ? 4.055 9.883 11.969 1 95.88 7 THR B O 1
ATOM 864 N N . ARG B 1 8 ? 4.441 7.695 11.648 1 92.94 8 ARG B N 1
ATOM 865 C CA . ARG B 1 8 ? 4.844 7.5 13.039 1 92.94 8 ARG B CA 1
ATOM 866 C C . ARG B 1 8 ? 6.359 7.445 13.164 1 92.94 8 ARG B C 1
ATOM 868 O O . ARG B 1 8 ? 6.891 7.328 14.273 1 92.94 8 ARG B O 1
ATOM 875 N N . HIS B 1 9 ? 7.078 7.465 12.023 1 93.5 9 HIS B N 1
ATOM 876 C CA . HIS B 1 9 ? 8.523 7.297 12.016 1 93.5 9 HIS B CA 1
ATOM 877 C C . HIS B 1 9 ? 9.234 8.648 12.094 1 93.5 9 HIS B C 1
ATOM 879 O O . HIS B 1 9 ? 9.086 9.484 11.203 1 93.5 9 HIS B O 1
ATOM 885 N N . ILE B 1 10 ? 10.07 8.734 13.078 1 95 10 ILE B N 1
ATOM 886 C CA . ILE B 1 10 ? 10.797 9.984 13.289 1 95 10 ILE B CA 1
ATOM 887 C C . ILE B 1 10 ? 11.742 10.234 12.117 1 95 10 ILE B C 1
ATOM 889 O O . ILE B 1 10 ? 11.938 11.383 11.719 1 95 10 ILE B O 1
ATOM 893 N N . GLY B 1 11 ? 12.297 9.188 11.531 1 96.25 11 GLY B N 1
ATOM 894 C CA . GLY B 1 11 ? 13.172 9.32 10.375 1 96.25 11 GLY B CA 1
ATOM 895 C C . GLY B 1 11 ? 12.484 9.969 9.188 1 96.25 11 GLY B C 1
ATOM 896 O O . GLY B 1 11 ? 13.086 10.781 8.477 1 96.25 11 GLY B O 1
ATOM 897 N N . ALA B 1 12 ? 11.273 9.695 9.023 1 96.5 12 ALA B N 1
ATOM 898 C CA . ALA B 1 12 ? 10.508 10.297 7.93 1 96.5 12 ALA B CA 1
ATOM 899 C C . ALA B 1 12 ? 10.281 11.781 8.164 1 96.5 12 ALA B C 1
ATOM 901 O O . ALA B 1 12 ? 10.367 12.586 7.234 1 96.5 12 ALA B O 1
ATOM 902 N N . LEU B 1 13 ? 10.023 12.172 9.398 1 97.25 13 LEU B N 1
ATOM 903 C CA . LEU B 1 13 ? 9.844 13.578 9.742 1 97.25 13 LEU B CA 1
ATOM 904 C C . LEU B 1 13 ? 11.133 14.359 9.531 1 97.25 13 LEU B C 1
ATOM 906 O O . LEU B 1 13 ? 11.133 15.438 8.93 1 97.25 13 LEU B O 1
ATOM 910 N N . ASP B 1 14 ? 12.164 13.75 10.008 1 97.38 14 ASP B N 1
ATOM 911 C CA . ASP B 1 14 ? 13.477 14.375 9.844 1 97.38 14 ASP B CA 1
ATOM 912 C C . ASP B 1 14 ? 13.828 14.523 8.367 1 97.38 14 ASP B C 1
ATOM 914 O O . ASP B 1 14 ? 14.328 15.57 7.945 1 97.38 14 ASP B O 1
ATOM 918 N N . TRP B 1 15 ? 13.586 13.492 7.617 1 97.56 15 TRP B N 1
ATOM 919 C CA . TRP B 1 15 ? 13.844 13.508 6.184 1 97.56 15 TRP B CA 1
ATOM 920 C C . TRP B 1 15 ? 13.039 14.602 5.496 1 97.56 15 TRP B C 1
ATOM 922 O O . TRP B 1 15 ? 13.562 15.328 4.648 1 97.56 15 TRP B O 1
ATOM 932 N N . ALA B 1 16 ? 11.805 14.734 5.828 1 96.88 16 ALA B N 1
ATOM 933 C CA . ALA B 1 16 ? 10.938 15.766 5.25 1 96.88 16 ALA B CA 1
ATOM 934 C C . ALA B 1 16 ? 11.492 17.156 5.523 1 96.88 16 ALA B C 1
ATOM 936 O O . ALA B 1 16 ? 11.531 18 4.629 1 96.88 16 ALA B O 1
ATOM 937 N N . GLY B 1 17 ? 11.883 17.344 6.785 1 96.19 17 GLY B N 1
ATOM 938 C CA . GLY B 1 17 ? 12.484 18.625 7.129 1 96.19 17 GLY B CA 1
ATOM 939 C C . GLY B 1 17 ? 13.742 18.922 6.332 1 96.19 17 GLY B C 1
ATOM 940 O O . GLY B 1 17 ? 13.891 20.016 5.789 1 96.19 17 GLY B O 1
ATOM 941 N N . ALA B 1 18 ? 14.547 17.953 6.184 1 95.69 18 ALA B N 1
ATOM 942 C CA . ALA B 1 18 ? 15.828 18.109 5.492 1 95.69 18 ALA B CA 1
ATOM 943 C C . ALA B 1 18 ? 15.609 18.344 3.998 1 95.69 18 ALA B C 1
ATOM 945 O O . ALA B 1 18 ? 16.453 18.969 3.334 1 95.69 18 ALA B O 1
ATOM 946 N N . ASN B 1 19 ? 14.492 17.906 3.473 1 95.19 19 ASN B N 1
ATOM 947 C CA . ASN B 1 19 ? 14.266 17.984 2.033 1 95.19 19 ASN B CA 1
ATOM 948 C C . ASN B 1 19 ? 13.219 19.031 1.684 1 95.19 19 ASN B C 1
ATOM 950 O O . ASN B 1 19 ? 12.734 19.078 0.554 1 95.19 19 ASN B O 1
ATOM 954 N N . GLY B 1 20 ? 12.859 19.812 2.715 1 94.94 20 GLY B N 1
ATOM 955 C CA . GLY B 1 20 ? 11.984 20.938 2.473 1 94.94 20 GLY B CA 1
ATOM 956 C C . GLY B 1 20 ? 10.555 20.531 2.158 1 94.94 20 GLY B C 1
ATOM 957 O O . GLY B 1 20 ? 9.867 21.203 1.391 1 94.94 20 GLY B O 1
ATOM 958 N N . VAL B 1 21 ? 10.172 19.422 2.619 1 95.5 21 VAL B N 1
ATOM 959 C CA . VAL B 1 21 ? 8.789 19 2.443 1 95.5 21 VAL B CA 1
ATOM 960 C C . VAL B 1 21 ? 7.879 19.797 3.369 1 95.5 21 VAL B C 1
ATOM 962 O O . VAL B 1 21 ? 8.023 19.75 4.594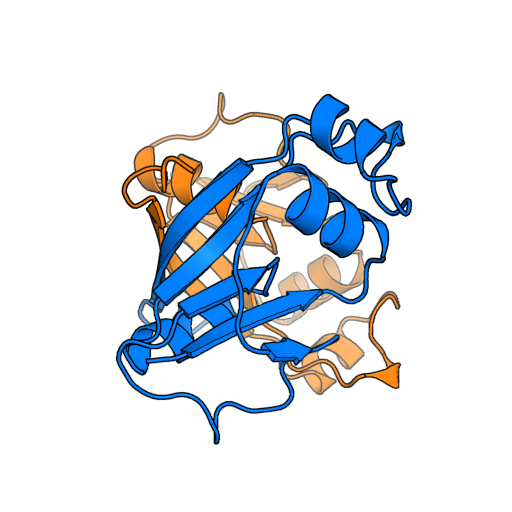 1 95.5 21 VAL B O 1
ATOM 965 N N . HIS B 1 22 ? 7.016 20.5 2.783 1 95.06 22 HIS B N 1
ATOM 966 C CA . HIS B 1 22 ? 6.098 21.328 3.562 1 95.06 22 HIS B CA 1
ATOM 967 C C . HIS B 1 22 ? 4.785 20.594 3.814 1 95.06 22 HIS B C 1
ATOM 969 O O . HIS B 1 22 ? 4.262 19.922 2.924 1 95.06 22 HIS B O 1
ATOM 975 N N . PHE B 1 23 ? 4.312 20.688 5.027 1 97.5 23 PHE B N 1
ATOM 976 C CA . PHE B 1 23 ? 2.99 20.203 5.398 1 97.5 23 PHE B CA 1
ATOM 977 C C . PHE B 1 23 ? 2.391 21.062 6.504 1 97.5 23 PHE B C 1
ATOM 979 O O . PHE B 1 23 ? 3.117 21.734 7.242 1 97.5 23 PHE B O 1
ATOM 986 N N . ASP B 1 24 ? 1.115 21.016 6.598 1 97.88 24 ASP B N 1
ATOM 987 C CA . ASP B 1 24 ? 0.393 21.844 7.566 1 97.88 24 ASP B CA 1
ATOM 988 C C . ASP B 1 24 ? 0.153 21.078 8.867 1 97.88 24 ASP B C 1
ATOM 990 O O . ASP B 1 24 ? 0.175 21.656 9.945 1 97.88 24 ASP B O 1
ATOM 994 N N . VAL B 1 25 ? -0.112 19.797 8.789 1 97.19 25 VAL B N 1
ATOM 995 C CA . VAL B 1 25 ? -0.512 18.984 9.93 1 97.19 25 VAL B CA 1
ATOM 996 C C . VAL B 1 25 ? 0.26 17.672 9.922 1 97.19 25 VAL B C 1
ATOM 998 O O . VAL B 1 25 ? 0.372 17.016 8.883 1 97.19 25 VAL B O 1
ATOM 1001 N N . HIS B 1 26 ? 0.846 17.281 10.992 1 97.5 26 HIS B N 1
ATOM 1002 C CA . HIS B 1 26 ? 1.445 15.961 11.18 1 97.5 26 HIS B CA 1
ATOM 1003 C C . HIS B 1 26 ? 0.556 15.07 12.047 1 97.5 26 HIS B C 1
ATOM 1005 O O . HIS B 1 26 ? 0.092 15.492 13.109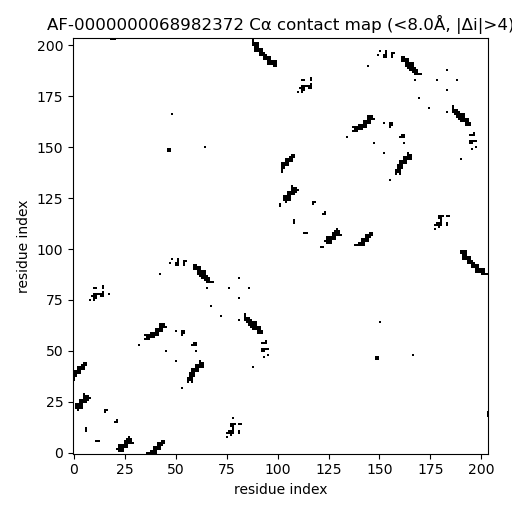 1 97.5 26 HIS B O 1
ATOM 1011 N N . LEU B 1 27 ? 0.3 13.875 11.586 1 95.69 27 LEU B N 1
ATOM 1012 C CA . LEU B 1 27 ? -0.393 12.844 12.352 1 95.69 27 LEU B CA 1
ATOM 1013 C C . LEU B 1 27 ? 0.381 11.531 12.312 1 95.69 27 LEU B C 1
ATOM 1015 O O . LEU B 1 27 ? 0.908 11.148 11.266 1 95.69 27 LEU B O 1
ATOM 1019 N N . PRO B 1 28 ? 0.428 10.781 13.461 1 93.31 28 PRO B N 1
ATOM 1020 C CA . PRO B 1 28 ? 1.066 9.469 13.422 1 93.31 28 PRO B CA 1
ATOM 1021 C C . PRO B 1 28 ? 0.251 8.438 12.648 1 93.31 28 PRO B C 1
ATOM 1023 O O . PRO B 1 28 ? 0.812 7.473 12.117 1 93.31 28 PRO B O 1
ATOM 1026 N N . HIS B 1 29 ? -1.036 8.547 12.648 1 91.19 29 HIS B N 1
ATOM 1027 C CA . HIS B 1 29 ? -1.945 7.672 11.914 1 91.19 29 HIS B CA 1
ATOM 1028 C C . HIS B 1 29 ? -3.199 8.43 11.477 1 91.19 29 HIS B C 1
ATOM 1030 O O . HIS B 1 29 ? -3.562 9.438 12.086 1 91.19 29 HIS B O 1
ATOM 1036 N N . LEU B 1 30 ? -3.723 8.023 10.375 1 88.81 30 LEU B N 1
ATOM 1037 C CA . LEU B 1 30 ? -5 8.562 9.93 1 88.81 30 LEU B CA 1
ATOM 1038 C C . LEU B 1 30 ? -6.156 7.938 10.703 1 88.81 30 LEU B C 1
ATOM 1040 O O . LEU B 1 30 ? -6.375 6.727 10.633 1 88.81 30 LEU B O 1
ATOM 1044 N N . LEU B 1 31 ? -6.816 8.609 11.492 1 81.06 31 LEU B N 1
ATOM 1045 C CA . LEU B 1 31 ? -7.863 8.094 12.367 1 81.06 31 LEU B CA 1
ATOM 1046 C C . LEU B 1 31 ? -9.18 7.965 11.609 1 81.06 31 LEU B C 1
ATOM 1048 O O . LEU B 1 31 ? -9.914 6.988 11.789 1 81.06 31 LEU B O 1
ATOM 1052 N N . ASP B 1 32 ? -9.57 8.883 10.922 1 89 32 ASP B N 1
ATOM 1053 C CA . ASP B 1 32 ? -10.758 8.938 10.078 1 89 32 ASP B CA 1
ATOM 1054 C C . ASP B 1 32 ? -10.602 9.969 8.969 1 89 32 ASP B C 1
ATOM 1056 O O . ASP B 1 32 ? -9.516 10.539 8.789 1 89 32 ASP B O 1
ATOM 1060 N N . PHE B 1 33 ? -11.617 10.164 8.25 1 92.06 33 PHE B N 1
ATOM 1061 C CA . PHE B 1 33 ? -11.539 11.039 7.09 1 92.06 33 PHE B CA 1
ATOM 1062 C C . PHE B 1 33 ? -12.297 12.344 7.344 1 92.06 33 PHE B C 1
ATOM 1064 O O . PHE B 1 33 ? -12.477 13.148 6.43 1 92.06 33 PHE B O 1
ATOM 1071 N N . ASP B 1 34 ? -12.703 12.547 8.547 1 92.88 34 ASP B N 1
ATOM 1072 C CA . ASP B 1 34 ? -13.695 13.586 8.828 1 92.88 34 ASP B CA 1
ATOM 1073 C C . ASP B 1 34 ? -13.141 14.977 8.516 1 92.88 34 ASP B C 1
ATOM 1075 O O . ASP B 1 34 ? -13.883 15.859 8.078 1 92.88 34 ASP B O 1
ATOM 1079 N N . GLU B 1 35 ? -11.914 15.125 8.688 1 92.5 35 GLU B N 1
ATOM 1080 C CA . GLU B 1 35 ? -11.312 16.453 8.531 1 92.5 35 GLU B CA 1
ATOM 1081 C C . GLU B 1 35 ? -10.812 16.656 7.105 1 92.5 35 GLU B C 1
ATOM 1083 O O . GLU B 1 35 ? -10.414 17.766 6.738 1 92.5 35 GLU B O 1
ATOM 1088 N N . LEU B 1 36 ? -10.859 15.648 6.289 1 96.62 36 LEU B N 1
ATOM 1089 C CA . LEU B 1 36 ? -10.328 15.734 4.934 1 96.62 36 LEU B CA 1
ATOM 1090 C C . LEU B 1 36 ? -11.344 16.359 3.992 1 96.62 36 LEU B C 1
ATOM 1092 O O . LEU B 1 36 ? -12.547 16.125 4.125 1 96.62 36 LEU B O 1
ATOM 1096 N N . ARG B 1 37 ? -10.852 17.172 3.098 1 96.06 37 ARG B N 1
ATOM 1097 C CA . ARG B 1 37 ? -11.648 17.828 2.066 1 96.06 37 ARG B CA 1
ATOM 1098 C C . ARG B 1 37 ? -11.031 17.625 0.687 1 96.06 37 ARG B C 1
ATOM 1100 O O . ARG B 1 37 ? -9.82 17.438 0.568 1 96.06 37 ARG B O 1
ATOM 1107 N N . SER B 1 38 ? -11.93 17.688 -0.266 1 97.19 38 SER B N 1
ATOM 1108 C CA . SER B 1 38 ? -11.438 17.641 -1.638 1 97.19 38 SER B CA 1
ATOM 1109 C C . SER B 1 38 ? -10.328 18.672 -1.851 1 97.19 38 SER B C 1
ATOM 1111 O O . SER B 1 38 ? -10.43 19.812 -1.395 1 97.19 38 SER B O 1
ATOM 1113 N N . GLY B 1 39 ? -9.281 18.25 -2.461 1 96.88 39 GLY B N 1
ATOM 1114 C CA . GLY B 1 39 ? -8.164 19.141 -2.721 1 96.88 39 GLY B CA 1
ATOM 1115 C C . GLY B 1 39 ? -7.043 19 -1.708 1 96.88 39 GLY B C 1
ATOM 1116 O O . GLY B 1 39 ? -5.914 19.438 -1.957 1 96.88 39 GLY B O 1
ATOM 1117 N N . ASP B 1 40 ? -7.348 18.422 -0.528 1 97.81 40 ASP B N 1
ATOM 1118 C CA . ASP B 1 40 ? -6.297 18.156 0.448 1 97.81 40 ASP B CA 1
ATOM 1119 C C . ASP B 1 40 ? -5.273 17.172 -0.106 1 97.81 40 ASP B C 1
ATOM 1121 O O . ASP B 1 40 ? -5.535 16.484 -1.102 1 97.81 40 ASP B O 1
ATOM 1125 N N . VAL B 1 41 ? -4.086 17.219 0.524 1 97.25 41 VAL B N 1
ATOM 1126 C CA . VAL B 1 41 ? -3.002 16.312 0.146 1 97.25 41 VAL B CA 1
ATOM 1127 C C . VAL B 1 41 ? -2.566 15.492 1.356 1 97.25 41 VAL B C 1
ATOM 1129 O O . VAL B 1 41 ? -2.428 16.031 2.459 1 97.25 41 VAL B O 1
ATOM 1132 N N . ILE B 1 42 ? -2.424 14.273 1.166 1 97.31 42 ILE B N 1
ATOM 1133 C CA . ILE B 1 42 ? -1.828 13.406 2.178 1 97.31 42 ILE B CA 1
ATOM 1134 C C . ILE B 1 42 ? -0.482 12.883 1.682 1 97.31 42 ILE B C 1
ATOM 1136 O O . ILE B 1 42 ? -0.387 12.344 0.577 1 97.31 42 ILE B O 1
ATOM 1140 N N . ILE B 1 43 ? 0.532 13.07 2.482 1 96.75 43 ILE B N 1
ATOM 1141 C CA . ILE B 1 43 ? 1.854 12.484 2.291 1 96.75 43 ILE B CA 1
ATOM 1142 C C . ILE B 1 43 ? 2.08 11.375 3.314 1 96.75 43 ILE B C 1
ATOM 1144 O O . ILE B 1 43 ? 1.816 11.562 4.508 1 96.75 43 ILE B O 1
ATOM 1148 N N . GLY B 1 44 ? 2.59 10.258 2.867 1 94.81 44 GLY B N 1
ATOM 1149 C CA . GLY B 1 44 ? 2.918 9.188 3.797 1 94.81 44 GLY B CA 1
ATOM 1150 C C . GLY B 1 44 ? 2.893 7.812 3.156 1 94.81 44 GLY B C 1
ATOM 1151 O O . GLY B 1 44 ? 3.166 7.672 1.962 1 94.81 44 GLY B O 1
ATOM 1152 N N . THR B 1 45 ? 2.777 6.812 3.912 1 92.44 45 THR B N 1
ATOM 1153 C CA . THR B 1 45 ? 2.646 5.426 3.48 1 92.44 45 THR B CA 1
ATOM 1154 C C . THR B 1 45 ? 1.381 4.801 4.059 1 92.44 45 THR B C 1
ATOM 1156 O O . THR B 1 45 ? 1.346 4.434 5.238 1 92.44 45 THR B O 1
ATOM 1159 N N . LEU B 1 46 ? 0.341 4.738 3.293 1 92.06 46 LEU B N 1
ATOM 1160 C CA . LEU B 1 46 ? -0.957 4.227 3.721 1 92.06 46 LEU B CA 1
ATOM 1161 C C . LEU B 1 46 ? -1.318 2.955 2.965 1 92.06 46 LEU B C 1
ATOM 1163 O O . LEU B 1 46 ? -0.799 2.707 1.873 1 92.06 46 LEU B O 1
ATOM 1167 N N . PRO B 1 47 ? -2.188 2.119 3.545 1 90.19 47 PRO B N 1
ATOM 1168 C CA . PRO B 1 47 ? -2.695 0.96 2.807 1 90.19 47 PRO B CA 1
ATOM 1169 C C . PRO B 1 47 ? -3.523 1.355 1.587 1 90.19 47 PRO B C 1
ATOM 1171 O O . PRO B 1 47 ? -4.238 2.361 1.619 1 90.19 47 PRO B O 1
ATOM 1174 N N . ILE B 1 48 ? -3.5 0.596 0.591 1 94.94 48 ILE B N 1
ATOM 1175 C CA . ILE B 1 48 ? -4.09 0.924 -0.702 1 94.94 48 ILE B CA 1
ATOM 1176 C C . ILE B 1 48 ? -5.598 1.116 -0.547 1 94.94 48 ILE B C 1
ATOM 1178 O O . ILE B 1 48 ? -6.199 1.928 -1.253 1 94.94 48 ILE B O 1
ATOM 1182 N N . ASN B 1 49 ? -6.258 0.368 0.385 1 91.06 49 ASN B N 1
ATOM 1183 C CA . ASN B 1 49 ? -7.703 0.508 0.544 1 91.06 49 ASN B CA 1
ATOM 1184 C C . ASN B 1 49 ? -8.07 1.862 1.145 1 91.06 49 ASN B C 1
ATOM 1186 O O . ASN B 1 49 ? -9.125 2.416 0.835 1 91.06 49 ASN B O 1
ATOM 1190 N N . ILE B 1 50 ? -7.23 2.391 1.953 1 91.94 50 ILE B N 1
ATOM 1191 C CA . ILE B 1 50 ? -7.438 3.723 2.51 1 91.94 50 ILE B CA 1
ATOM 1192 C C . ILE B 1 50 ? -7.164 4.777 1.44 1 91.94 50 ILE B C 1
ATOM 1194 O O . ILE B 1 50 ? -7.918 5.746 1.309 1 91.94 50 ILE B O 1
ATOM 1198 N N . ILE B 1 51 ? -6.102 4.551 0.669 1 96 51 ILE B N 1
ATOM 1199 C CA . ILE B 1 51 ? -5.758 5.48 -0.4 1 96 51 ILE B CA 1
ATOM 1200 C C . ILE B 1 51 ? -6.926 5.602 -1.375 1 96 51 ILE B C 1
ATOM 1202 O O . ILE B 1 51 ? -7.281 6.707 -1.79 1 96 51 ILE B O 1
ATOM 1206 N N . SER B 1 52 ? -7.488 4.473 -1.707 1 96.31 52 SER B N 1
ATOM 1207 C CA . SER B 1 52 ? -8.633 4.488 -2.613 1 96.31 52 SER B CA 1
ATOM 1208 C C . SER B 1 52 ? -9.773 5.328 -2.049 1 96.31 52 SER B C 1
ATOM 1210 O O . SER B 1 52 ? -10.398 6.105 -2.775 1 96.31 52 SER B O 1
ATOM 1212 N N . GLN B 1 53 ? -10.031 5.215 -0.778 1 94.31 53 GLN B N 1
ATOM 1213 C CA . GLN B 1 53 ? -11.109 5.957 -0.132 1 94.31 53 GLN B CA 1
ATOM 1214 C C . GLN B 1 53 ? -10.828 7.457 -0.139 1 94.31 53 GLN B C 1
ATOM 1216 O O . GLN B 1 53 ? -11.719 8.258 -0.423 1 94.31 53 GLN B O 1
ATOM 1221 N N . ILE B 1 54 ? -9.586 7.809 0.162 1 96.31 54 ILE B N 1
ATOM 1222 C CA . ILE B 1 54 ? -9.305 9.242 0.214 1 96.31 54 ILE B CA 1
ATOM 1223 C C . ILE B 1 54 ? -9.289 9.812 -1.199 1 96.31 54 ILE B C 1
ATOM 1225 O O . ILE B 1 54 ? -9.664 10.969 -1.408 1 96.31 54 ILE B O 1
ATOM 1229 N N . ASN B 1 55 ? -8.828 9.016 -2.176 1 97.69 55 ASN B N 1
ATOM 1230 C CA . ASN B 1 55 ? -8.93 9.469 -3.559 1 97.69 55 ASN B CA 1
ATOM 1231 C C . ASN B 1 55 ? -10.383 9.711 -3.959 1 97.69 55 ASN B C 1
ATOM 1233 O O . ASN B 1 55 ? -10.688 10.672 -4.668 1 97.69 55 ASN B O 1
ATOM 1237 N N . ASP B 1 56 ? -11.266 8.898 -3.5 1 96 56 ASP B N 1
ATOM 1238 C CA . ASP B 1 56 ? -12.688 9.047 -3.799 1 96 56 ASP B CA 1
ATOM 1239 C C . ASP B 1 56 ? -13.227 10.359 -3.244 1 96 56 ASP B C 1
ATOM 1241 O O . ASP B 1 56 ? -14.195 10.906 -3.777 1 96 56 ASP B O 1
ATOM 1245 N N . LEU B 1 57 ? -12.617 10.867 -2.197 1 96.31 57 LEU B N 1
ATOM 1246 C CA . LEU B 1 57 ? -13.023 12.117 -1.572 1 96.31 57 LEU B CA 1
ATOM 1247 C C . LEU B 1 57 ? -12.406 13.312 -2.297 1 96.31 57 LEU B C 1
ATOM 1249 O O . LEU B 1 57 ? -12.68 14.461 -1.945 1 96.31 57 LEU B O 1
ATOM 1253 N N . GLY B 1 58 ? -11.562 13.062 -3.246 1 97.12 58 GLY B N 1
ATOM 1254 C CA . GLY B 1 58 ? -10.883 14.133 -3.961 1 97.12 58 GLY B CA 1
ATOM 1255 C C . GLY B 1 58 ? -9.586 14.562 -3.301 1 97.12 58 GLY B C 1
ATOM 1256 O O . GLY B 1 58 ? -9.047 15.625 -3.621 1 97.12 58 GLY B O 1
ATOM 1257 N N . VAL B 1 59 ? -9.133 13.758 -2.346 1 97.38 59 VAL B N 1
ATOM 1258 C CA . VAL B 1 59 ? -7.871 14.016 -1.658 1 97.38 59 VAL B CA 1
ATOM 1259 C C . VAL B 1 59 ? -6.719 13.398 -2.443 1 97.38 59 VAL B C 1
ATOM 1261 O O . VAL B 1 59 ? -6.824 12.266 -2.928 1 97.38 59 VAL B O 1
ATOM 1264 N N . ARG B 1 60 ? -5.66 14.102 -2.633 1 96.81 60 ARG B N 1
ATOM 1265 C CA . ARG B 1 60 ? -4.473 13.617 -3.324 1 96.81 60 ARG B CA 1
ATOM 1266 C C . ARG B 1 60 ? -3.582 12.812 -2.379 1 96.81 60 ARG B C 1
ATOM 1268 O O . ARG B 1 60 ? -3.471 13.141 -1.196 1 96.81 60 ARG B O 1
ATOM 1275 N N . TYR B 1 61 ? -2.965 11.836 -2.936 1 97.06 61 TYR B N 1
ATOM 1276 C CA . TYR B 1 61 ? -2.084 10.984 -2.143 1 97.06 61 TYR B CA 1
ATOM 1277 C C . TYR B 1 61 ? -0.674 10.969 -2.721 1 97.06 61 TYR B C 1
ATOM 1279 O O . TYR B 1 61 ? -0.48 10.633 -3.891 1 97.06 61 TYR B O 1
ATOM 1287 N N . ILE B 1 62 ? 0.23 11.352 -1.874 1 96.75 62 ILE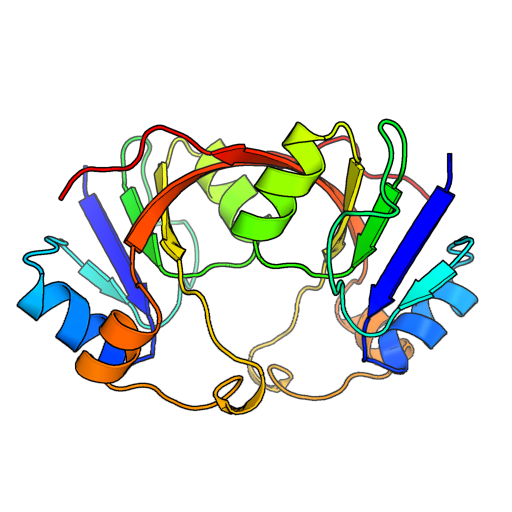 B N 1
ATOM 1288 C CA . ILE B 1 62 ? 1.653 11.328 -2.189 1 96.75 62 ILE B CA 1
ATOM 1289 C C . ILE B 1 62 ? 2.357 10.297 -1.309 1 96.75 62 ILE B C 1
ATOM 1291 O O . ILE B 1 62 ? 2.369 10.43 -0.082 1 96.75 62 ILE B O 1
ATOM 1295 N N . HIS B 1 63 ? 2.936 9.352 -1.974 1 96.38 63 HIS B N 1
ATOM 1296 C CA . HIS B 1 63 ? 3.602 8.242 -1.305 1 96.38 63 HIS B CA 1
ATOM 1297 C C . HIS B 1 63 ? 5.074 8.547 -1.051 1 96.38 63 HIS B C 1
ATOM 1299 O O . HIS B 1 63 ? 5.758 9.086 -1.927 1 96.38 63 HIS B O 1
ATOM 1305 N N . LEU B 1 64 ? 5.547 8.305 0.167 1 95 64 LEU B N 1
ATOM 1306 C CA . LEU B 1 64 ? 6.984 8.242 0.412 1 95 64 LEU B CA 1
ATOM 1307 C C . LEU B 1 64 ? 7.559 6.902 -0.029 1 95 64 LEU B C 1
ATOM 1309 O O . LEU B 1 64 ? 7.473 5.914 0.704 1 95 64 LEU B O 1
ATOM 1313 N N . SER B 1 65 ? 8.188 6.891 -1.176 1 92.81 65 SER B N 1
ATOM 1314 C CA . SER B 1 65 ? 8.719 5.668 -1.764 1 92.81 65 SER B CA 1
ATOM 1315 C C . SER B 1 65 ? 10.156 5.418 -1.314 1 92.81 65 SER B C 1
ATOM 1317 O O . SER B 1 65 ? 10.953 6.355 -1.214 1 92.81 65 SER B O 1
ATOM 1319 N N . LEU B 1 66 ? 10.398 4.199 -1.087 1 91.75 66 LEU B N 1
ATOM 1320 C CA . LEU B 1 66 ? 11.734 3.77 -0.684 1 91.75 66 LEU B CA 1
ATOM 1321 C C . LEU B 1 66 ? 12.141 2.502 -1.427 1 91.75 66 LEU B C 1
ATOM 1323 O O . LEU B 1 66 ? 11.297 1.659 -1.737 1 91.75 66 LEU B O 1
ATOM 1327 N N . THR B 1 67 ? 13.359 2.371 -1.788 1 89.88 67 THR B N 1
ATOM 1328 C CA . THR B 1 67 ? 13.969 1.12 -2.221 1 89.88 67 THR B CA 1
ATOM 1329 C C . THR B 1 67 ? 14.742 0.471 -1.077 1 89.88 67 THR B C 1
ATOM 1331 O O . THR B 1 67 ? 15.945 0.691 -0.931 1 89.88 67 THR B O 1
ATOM 1334 N N . ILE B 1 68 ? 14.023 -0.262 -0.303 1 87.12 68 ILE B N 1
ATOM 1335 C CA . ILE B 1 68 ? 14.594 -0.791 0.928 1 87.12 68 ILE B CA 1
ATOM 1336 C C . ILE B 1 68 ? 15.156 -2.188 0.676 1 87.12 68 ILE B C 1
ATOM 1338 O O . ILE B 1 68 ? 14.43 -3.094 0.268 1 87.12 68 ILE B O 1
ATOM 1342 N N . PRO B 1 69 ? 16.406 -2.336 0.917 1 87 69 PRO B N 1
ATOM 1343 C CA . PRO B 1 69 ? 16.938 -3.693 0.799 1 87 69 PRO B CA 1
ATOM 1344 C C . PRO B 1 69 ? 16.391 -4.645 1.855 1 87 69 PRO B C 1
ATOM 1346 O O . PRO B 1 69 ? 15.93 -4.199 2.914 1 87 69 PRO B O 1
ATOM 1349 N N . PRO B 1 70 ? 16.359 -5.945 1.608 1 82 70 PRO B N 1
ATOM 1350 C CA . PRO B 1 70 ? 15.734 -6.934 2.488 1 82 70 PRO B CA 1
ATOM 1351 C C . PRO B 1 70 ? 16.234 -6.844 3.93 1 82 70 PRO B C 1
ATOM 1353 O O . PRO B 1 70 ? 15.445 -6.98 4.867 1 82 70 PRO B O 1
ATOM 1356 N N . HIS B 1 71 ? 17.516 -6.523 4.148 1 84.75 71 HIS B N 1
ATOM 1357 C CA . HIS B 1 71 ? 18.094 -6.566 5.488 1 84.75 71 HIS B CA 1
ATOM 1358 C C . HIS B 1 71 ? 17.688 -5.348 6.305 1 84.75 71 HIS B C 1
ATOM 1360 O O . HIS B 1 71 ? 17.859 -5.324 7.523 1 84.75 71 HIS B O 1
ATOM 1366 N N . LEU B 1 72 ? 17.047 -4.34 5.734 1 85.94 72 LEU B N 1
ATOM 1367 C CA . LEU B 1 72 ? 16.625 -3.135 6.438 1 85.94 72 LEU B CA 1
ATOM 1368 C C . LEU B 1 72 ? 15.117 -3.111 6.621 1 85.94 72 LEU B C 1
ATOM 1370 O O . LEU B 1 72 ? 14.57 -2.176 7.207 1 85.94 72 LEU B O 1
ATOM 1374 N N . ARG B 1 73 ? 14.406 -4.129 6.078 1 77.44 73 ARG B N 1
ATOM 1375 C CA . ARG B 1 73 ? 12.953 -4.152 6.23 1 77.44 73 ARG B CA 1
ATOM 1376 C C . ARG B 1 73 ? 12.562 -4.355 7.688 1 77.44 73 ARG B C 1
ATOM 1378 O O . ARG B 1 73 ? 13.203 -5.121 8.406 1 77.44 73 ARG B O 1
ATOM 1385 N N . GLY B 1 74 ? 11.578 -3.586 8.195 1 75.9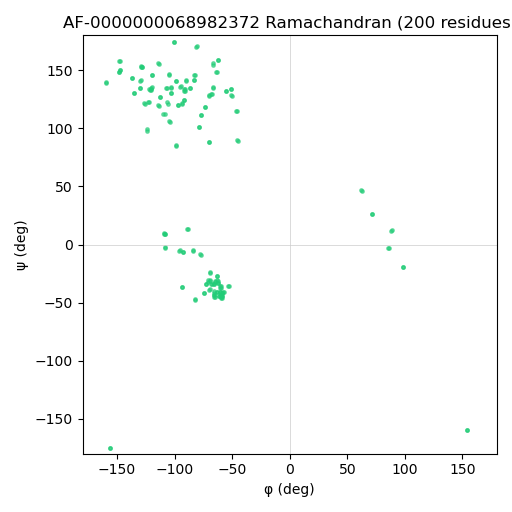4 74 GLY B N 1
ATOM 1386 C CA . GLY B 1 74 ? 11.094 -3.68 9.562 1 75.94 74 GLY B CA 1
ATOM 1387 C C . GLY B 1 74 ? 11.906 -2.852 10.539 1 75.94 74 GLY B C 1
ATOM 1388 O O . GLY B 1 74 ? 11.609 -2.832 11.734 1 75.94 74 GLY B O 1
ATOM 1389 N N . VAL B 1 75 ? 12.953 -2.225 10.07 1 83.94 75 VAL B N 1
ATOM 1390 C CA . VAL B 1 75 ? 13.844 -1.421 10.898 1 83.94 75 VAL B CA 1
ATOM 1391 C C . VAL B 1 75 ? 13.477 0.057 10.766 1 83.94 75 VAL B C 1
ATOM 1393 O O . VAL B 1 75 ? 13.133 0.523 9.68 1 83.94 75 VAL B O 1
ATOM 1396 N N . GLU B 1 76 ? 13.562 0.653 11.898 1 91.19 76 GLU B N 1
ATOM 1397 C CA . GLU B 1 76 ? 13.414 2.104 11.852 1 91.19 76 GLU B CA 1
ATOM 1398 C C . GLU B 1 76 ? 14.617 2.762 11.188 1 91.19 76 GLU B C 1
ATOM 1400 O O . GLU B 1 76 ? 15.758 2.592 11.633 1 91.19 76 GLU B O 1
ATOM 1405 N N . LEU B 1 77 ? 14.406 3.582 10.219 1 95.31 77 LEU B N 1
ATOM 1406 C CA . LEU B 1 77 ? 15.469 4.207 9.445 1 95.31 77 LEU B CA 1
ATOM 1407 C C . LEU B 1 77 ? 15.648 5.668 9.844 1 95.31 77 LEU B C 1
ATOM 1409 O O . LEU B 1 77 ? 14.68 6.348 10.18 1 95.31 77 LEU B O 1
ATOM 1413 N N . THR B 1 78 ? 16.891 6.094 9.781 1 95.75 78 THR B N 1
ATOM 1414 C CA . THR B 1 78 ? 17.188 7.512 9.945 1 95.75 78 THR B CA 1
ATOM 1415 C C . THR B 1 78 ? 16.938 8.273 8.648 1 95.75 78 THR B C 1
ATOM 1417 O O . THR B 1 78 ? 16.75 7.664 7.594 1 95.75 78 THR B O 1
ATOM 1420 N N . ALA B 1 79 ? 16.984 9.609 8.719 1 96.62 79 ALA B N 1
ATOM 1421 C CA . ALA B 1 79 ? 16.844 10.438 7.523 1 96.62 79 ALA B CA 1
ATOM 1422 C C . ALA B 1 79 ? 17.922 10.094 6.496 1 96.62 79 ALA B C 1
ATOM 1424 O O . ALA B 1 79 ? 17.641 10.031 5.297 1 96.62 79 ALA B O 1
ATOM 1425 N N . GLU B 1 80 ? 19.078 9.883 6.98 1 95.94 80 GLU B N 1
ATOM 1426 C CA . GLU B 1 80 ? 20.188 9.547 6.098 1 95.94 80 GLU B CA 1
ATOM 1427 C C . GLU B 1 80 ? 19.984 8.188 5.43 1 95.94 80 GLU B C 1
ATOM 1429 O O . GLU B 1 80 ? 20.25 8.031 4.238 1 95.94 80 GLU B O 1
ATOM 1434 N N . GLN B 1 81 ? 19.484 7.289 6.199 1 95.88 81 GLN B N 1
ATOM 1435 C CA . GLN B 1 81 ? 19.219 5.965 5.652 1 95.88 81 GLN B CA 1
ATOM 1436 C C . GLN B 1 81 ? 18.078 6.004 4.645 1 95.88 81 GLN B C 1
ATOM 1438 O O . GLN B 1 81 ? 18.094 5.262 3.66 1 95.88 81 GLN B O 1
ATOM 1443 N N . LEU B 1 82 ? 17.109 6.887 4.898 1 96.12 82 LEU B N 1
ATOM 1444 C CA . LEU B 1 82 ? 16.047 7.066 3.914 1 96.12 82 LEU B CA 1
ATOM 1445 C C . LEU B 1 82 ? 16.625 7.547 2.582 1 96.12 82 LEU B C 1
ATOM 1447 O O . LEU B 1 82 ? 16.219 7.059 1.521 1 96.12 82 LEU B O 1
ATOM 1451 N N . ASP B 1 83 ? 17.547 8.414 2.641 1 95.12 83 ASP B N 1
ATOM 1452 C CA . ASP B 1 83 ? 18.203 8.883 1.426 1 95.12 83 ASP B CA 1
ATOM 1453 C C . ASP B 1 83 ? 18.953 7.746 0.722 1 95.12 83 ASP B C 1
ATOM 1455 O O . ASP B 1 83 ? 18.875 7.621 -0.502 1 95.12 83 ASP B O 1
ATOM 1459 N N . GLU B 1 84 ? 19.562 6.977 1.567 1 94.88 84 GLU B N 1
ATOM 1460 C CA . GLU B 1 84 ? 20.281 5.832 1.013 1 94.88 84 GLU B CA 1
ATOM 1461 C C . GLU B 1 84 ? 19.312 4.871 0.316 1 94.88 84 GLU B C 1
ATOM 1463 O O . GLU B 1 84 ? 19.703 4.199 -0.648 1 94.88 84 GLU B O 1
ATOM 1468 N N . CYS B 1 85 ? 18.125 4.879 0.868 1 95.06 85 CYS B N 1
ATOM 1469 C CA . CYS B 1 85 ? 17.109 4.02 0.286 1 95.06 85 CYS B CA 1
ATOM 1470 C C . CYS B 1 85 ? 16.344 4.742 -0.822 1 95.06 85 CYS B C 1
ATOM 1472 O O . CYS B 1 85 ? 15.258 4.324 -1.207 1 95.06 85 CYS B O 1
ATOM 1474 N N . GLN B 1 86 ? 16.844 5.875 -1.289 1 94.62 86 GLN B N 1
ATOM 1475 C CA . GLN B 1 86 ? 16.312 6.633 -2.42 1 94.62 86 GLN B CA 1
ATOM 1476 C C . GLN B 1 86 ? 14.891 7.109 -2.145 1 94.62 86 GLN B C 1
ATOM 1478 O O . GLN B 1 86 ? 14.016 7 -3.004 1 94.62 86 GLN B O 1
ATOM 1483 N N . ALA B 1 87 ? 14.711 7.645 -0.995 1 93.81 87 ALA B N 1
ATOM 1484 C CA . ALA B 1 87 ? 13.406 8.188 -0.629 1 93.81 87 ALA B CA 1
ATOM 1485 C C . ALA B 1 87 ? 12.938 9.227 -1.646 1 93.81 87 ALA B C 1
ATOM 1487 O O . ALA B 1 87 ? 13.711 10.086 -2.066 1 93.81 87 ALA B O 1
ATOM 1488 N N . ALA B 1 88 ? 11.75 9.125 -2.08 1 93.25 88 ALA B N 1
ATOM 1489 C CA . ALA B 1 88 ? 11.133 10.055 -3.023 1 93.25 88 ALA B CA 1
ATOM 1490 C C . ALA B 1 88 ? 9.641 10.195 -2.76 1 93.25 88 ALA B C 1
ATOM 1492 O O . ALA B 1 88 ? 9 9.258 -2.268 1 93.25 88 ALA B O 1
ATOM 1493 N N . LEU B 1 89 ? 9.094 11.344 -3.061 1 94.81 89 LEU B N 1
ATOM 1494 C CA . LEU B 1 89 ? 7.656 11.578 -2.996 1 94.81 89 LEU B CA 1
ATOM 1495 C C . LEU B 1 89 ? 7.016 11.406 -4.371 1 94.81 89 LEU B C 1
ATOM 1497 O O . LEU B 1 89 ? 7.402 12.078 -5.328 1 94.81 89 LEU B O 1
ATOM 1501 N N . GLU B 1 90 ? 6.109 10.477 -4.445 1 95.75 90 GLU B N 1
ATOM 1502 C CA . GLU B 1 90 ? 5.453 10.148 -5.707 1 95.75 90 GLU B CA 1
ATOM 1503 C C . GLU B 1 90 ? 3.936 10.125 -5.551 1 95.75 90 GLU B C 1
ATOM 1505 O O . GLU B 1 90 ? 3.41 9.547 -4.598 1 95.75 90 GLU B O 1
ATOM 1510 N N . GLU B 1 91 ? 3.293 10.711 -6.461 1 96.81 91 GLU B N 1
ATOM 1511 C CA . GLU B 1 91 ? 1.838 10.781 -6.383 1 96.81 91 GLU B CA 1
ATOM 1512 C C . GLU B 1 91 ? 1.193 9.602 -7.105 1 96.81 91 GLU B C 1
ATOM 1514 O O . GLU B 1 91 ? 1.582 9.266 -8.227 1 96.81 91 GLU B O 1
ATOM 1519 N N . PHE B 1 92 ? 0.245 9.008 -6.469 1 97.5 92 PHE B N 1
ATOM 1520 C CA . PHE B 1 92 ? -0.511 7.902 -7.039 1 97.5 92 PHE B CA 1
ATOM 1521 C C . PHE B 1 92 ? -2.01 8.156 -6.926 1 97.5 92 PHE B C 1
ATOM 1523 O O . PHE B 1 92 ? -2.457 8.898 -6.055 1 97.5 92 PHE B O 1
ATOM 1530 N N . HIS B 1 93 ? -2.713 7.594 -7.805 1 97.38 93 HIS B N 1
ATOM 1531 C CA . HIS B 1 93 ? -4.168 7.496 -7.746 1 97.38 93 HIS B CA 1
ATOM 1532 C C . HIS B 1 93 ? -4.621 6.039 -7.75 1 97.38 93 HIS B C 1
ATOM 1534 O O . HIS B 1 93 ? -4.113 5.227 -8.523 1 97.38 93 HIS B O 1
ATOM 1540 N N . VAL B 1 94 ? -5.52 5.77 -6.867 1 97.75 94 VAL B N 1
ATOM 1541 C CA . VAL B 1 94 ? -6.008 4.406 -6.695 1 97.75 94 VAL B CA 1
ATOM 1542 C C . VAL B 1 94 ? -7.512 4.359 -6.945 1 97.75 94 VAL B C 1
ATOM 1544 O O . VAL B 1 94 ? -8.258 5.188 -6.426 1 97.75 94 VAL B O 1
ATOM 1547 N N . LYS B 1 95 ? -7.926 3.377 -7.684 1 96.38 95 LYS B N 1
ATOM 1548 C CA . LYS B 1 95 ? -9.344 3.117 -7.918 1 96.38 95 LYS B CA 1
ATOM 1549 C C . LYS B 1 95 ? -9.711 1.68 -7.551 1 96.38 95 LYS B C 1
ATOM 1551 O O . LYS B 1 95 ? -9.055 0.735 -8 1 96.38 95 LYS B O 1
ATOM 1556 N N . LYS B 1 96 ? -10.617 1.512 -6.652 1 95.5 96 LYS B N 1
ATOM 1557 C CA . LYS B 1 96 ? -11.195 0.191 -6.418 1 95.5 96 LYS B CA 1
ATOM 1558 C C . LYS B 1 96 ? -12.031 -0.264 -7.609 1 95.5 96 LYS B C 1
ATOM 1560 O O . LYS B 1 96 ? -12.883 0.481 -8.094 1 95.5 96 LYS B O 1
ATOM 1565 N N . LEU B 1 97 ? -11.633 -1.432 -7.91 1 93.94 97 LEU B N 1
ATOM 1566 C CA . LEU B 1 97 ? -12.43 -1.991 -9 1 93.94 97 LEU B CA 1
ATOM 1567 C C . LEU B 1 97 ? -13.477 -2.965 -8.461 1 93.94 97 LEU B C 1
ATOM 1569 O O . LEU B 1 97 ? -13.477 -3.275 -7.266 1 93.94 97 LEU B O 1
ATOM 1573 N N . ALA B 1 98 ? -14.391 -3.535 -9.156 1 71.12 98 ALA B N 1
ATOM 1574 C CA . ALA B 1 98 ? -15.5 -4.359 -8.688 1 71.12 98 ALA B CA 1
ATOM 1575 C C . ALA B 1 98 ? -15.008 -5.453 -7.742 1 71.12 98 ALA B C 1
ATOM 1577 O O . ALA B 1 98 ? -13.859 -5.883 -7.824 1 71.12 98 ALA B O 1
ATOM 1578 N N . LYS B 1 99 ? -15.68 -5.539 -6.465 1 63.78 99 LYS B N 1
ATOM 1579 C CA . LYS B 1 99 ? -15.43 -6.672 -5.578 1 63.78 99 LYS B CA 1
ATOM 1580 C C . LYS B 1 99 ? -15.461 -7.988 -6.344 1 63.78 99 LYS B C 1
ATOM 1582 O O . LYS B 1 99 ? -16.344 -8.211 -7.172 1 63.78 99 LYS B O 1
ATOM 1587 N N . ILE B 1 100 ? -14.195 -8.633 -6.344 1 58.47 100 ILE B N 1
ATOM 1588 C CA . ILE B 1 100 ? -14.219 -9.945 -6.98 1 58.47 100 ILE B CA 1
ATOM 1589 C C . ILE B 1 100 ? -14.992 -10.93 -6.102 1 58.47 100 ILE B C 1
ATOM 1591 O O . ILE B 1 100 ? -14.789 -10.977 -4.887 1 58.47 100 ILE B O 1
ATOM 1595 N N . ILE B 1 101 ? -16.328 -11.031 -6.273 1 47.12 101 ILE B N 1
ATOM 1596 C CA . ILE B 1 101 ? -17.156 -12.016 -5.586 1 47.12 101 ILE B CA 1
ATOM 1597 C C . ILE B 1 101 ? -16.484 -13.391 -5.637 1 47.12 101 ILE B C 1
ATOM 1599 O O . ILE B 1 101 ? -16.156 -13.891 -6.715 1 47.12 101 ILE B O 1
ATOM 1603 N N . ASN B 1 102 ? -15.648 -13.68 -4.645 1 39.84 102 ASN B N 1
ATOM 1604 C CA . ASN B 1 102 ? -15.594 -15.141 -4.633 1 39.84 102 ASN B CA 1
ATOM 1605 C C . ASN B 1 102 ? -16.984 -15.75 -4.43 1 39.84 102 ASN B C 1
ATOM 1607 O O . ASN B 1 102 ? -17.828 -15.164 -3.752 1 39.84 102 ASN B O 1
#

Secondary structure (DSSP, 8-state):
--EEEE-S-HHHHHHHHHTT---SEEESS---STT--TT-EEEE---HHHHHHHHHTT-EEEEEE----GGGTTS---HHHHHHTT-EEEEEEEEEEEE---/--EEEE-S-HHHHHHHHHTT---SEEESS---STT--TT-EEEE---HHHHHHHHHTT-EEEEEE----GGGTTS---HHHHHHTT-EEEEEEEEEEEE---

Nearest PDB structures (foldseek):
  8e8t-assembly2_B-2  TM=4.115E-01  e=9.993E-01  Homo sapiens
  1rlj-assembly1_A  TM=4.665E-01  e=4.838E+00  Bacillus subtilis
  3bwn-assembly1_B  TM=4.541E-01  e=9.335E+00  Arabidopsis thaliana
  8e8t-assembly2_B-2  TM=4.115E-01  e=9.993E-01  Homo sapiens
  1rlj-assembly1_A  TM=4.670E-01  e=4.838E+00  Bacillus subtilis

=== Feature glossary ===
The record interleaves many kinds of information about one protein. Here is each kind framed as the question it answers.

Q: Are the domains correctly placed relative to each other?
A: Predicted aligned error is AlphaFold's pairwise confidence. Unlike pLDDT (per-residue), PAE is per-residue-pair and captures whether two parts of the structure are correctly placed relative to each other. Units are ångströms of expected positional error.

Q: Which residues are in helices, strands, or loops?
A: Eight-state secondary structure (DSSP): H is the canonical α-helix, G the tighter 3₁₀-helix, I the wider π-helix; E/B are β-structure, T and S are turns and bends, and '-' is everything else. DSSP derives these from the pattern of main-chain N–H···O=C hydrogen bonds, not from the sequence.

Q: What if only a Cα trace is available?
A: P-SEA three-state annotation labels each residue as helix, strand, or coil based purely on the geometry of the Cα trace. It serves as a fallback when the full backbone (and thus DSSP) is unavailable.

Q: What are the backbone torsion angles?
A: φ (phi) and ψ (psi) are the two rotatable backbone dihedrals per residue: φ is the C(i-1)–N–Cα–C torsion, ψ is the N–Cα–C–N(i+1) torsion, both in degrees on (−180°, 180°]. α-helical residues cluster near (−60°, −45°); β-strand residues near (−120°, +130°). A Ramachandran plot is simply a scatter of (φ, ψ) for every residue.

Q: What known structures does this most resemble?
A: Structural nearest neighbors (via Foldseek easy-search vs the PDB). Reported per hit: target PDB id, E-value, and alignment TM-score. A TM-score above ~0.5 is the conventional threshold for 'same fold'.

Q: What family and function is it annotated with?
A: Database cross-references. InterPro integrates a dozen domain/family signature databases into unified entries with residue-range hits. GO terms attach function/process/location labels with evidence codes. CATH codes position the fold in a four-level structural taxonomy. Organism is the NCBI-taxonomy species name.

Q: Which residues are buried vs exposed?
A: Solvent accessibility: the surface area of each residue that a 1.4 Å water probe can touch, in Å². When only backbone atoms are present the absolute values are lower than full-atom SASA (side chains contribute most of the area) and are flagged as backbone-only.

Q: What do the diagnostic plots show?
A: Three diagnostic plots accompany the record. The Cα contact map visualizes the tertiary structure as a 2D adjacency matrix (8 Å cutoff, sequence-local contacts suppressed). The Ramachandran plot shows the distribution of backbone (φ, ψ) torsions, with points in the α and β basins reflecting secondary structure content. The PAE plot shows AlphaFold's inter-residue confidence as a color matrix.

Q: What is the amino-acid chain?
A: The amino-acid sequence is the protein's primary structure: the linear order of residues from the N-terminus to the C-terminus, written in one-letter code. Everything else here — the 3D coordinates, the secondary structure, the domain annotations — is ultimately a consequence of this string.

Q: What do the rendered images show?
A: The six renders are orthographic views along the three Cartesian axes in both directions. Representation (cartoon, sticks, or surface) and color scheme (sequence-rainbow or by-chain) vary across proteins so the training set covers all the common visualization conventions.

Q: Where is each backbone atom in 3D?
A: The mmCIF table is the protein's shape written out atom by atom. For each backbone N, Cα, C, and carbonyl O, it records an (x, y, z) coordinate triple in Å plus the residue type, chain letter, and residue number.

Q: How mobile is each atom in the crystal?
A: For experimental (PDB) structures, the B-factor (temperature factor) quantifies the positional spread of each atom in the crystal — a combination of thermal vibration and static disorder — in units of Å². High B-factors mark flexible loops or poorly resolved regions; low B-factors mark the rigid, well-ordered core.

Q: How big and how compact is the whole molecule?
A: Three whole-structure scalars: the radius of gyration (RMS distance of Cα from centroid, in Å), the count of Cα–Cα contacts (pairs closer than 8 Å and separated by more than four residues in sequence — i.e. tertiary, not local, contacts), and the bounding-box dimensions. Together they distinguish compact globular folds from extended fibres or disordered chains.

Q: What does the local fold look like, residue by residue?
A: A 3Di character summarizes, for each residue, the relative orientation of the Cα frame of its nearest spatial neighbor. Because it encodes fold topology rather than chemistry, 3Di alignments detect remote structural similarity that sequence alignment misses.

Q: How confident is the AlphaFold model at each residue?
A: For AlphaFold models, the B-factor field carries pLDDT — the model's own estimate of local accuracy on a 0–100 scale. Regions with pLDDT<50 should be treated as essentially unmodeled; they often correspond to intrinsically disordered segments.